Protein AF-A0A016U216-F1 (afdb_monomer_lite)

Foldseek 3Di:
DDPQFQDVVLVVVVVVVVVVVVVPDPDPDDPDDPDDPVRVVVVRVVSRVCCCVPVLLNLLVVLVVLLVVCLVPVVPDDPVNVVVPLVSLVSNLVSLLDPVSLVVCVVVVVVVSLLSQCVRLVCVPSVVSSLVSLCSNPQLPVSSLVVCVVVCVVLSLLVQLVDPSDDLVSNLSSLVSLQSSLVVLCLAAPPVPPPPDDDDDDDDDDPPPVPVVVVVVVSNPPSHDDDNDPSLVVLVVVLVVCVVSVNLVSLLVQLVPPPALSRNLSSLLSLLSSLVSCLVPPVSNLVSVVSSLVSLLSSLQPPQQPRQVSNLNSLVSCLPRNDLVSQDLVSLVSLLVSLVPDPHPRPCSVSSNVSSVVSD

Radius of gyration: 26.41 Å; chains: 1; bounding box: 57×47×87 Å

Organism: NCBI:txid53326

InterPro domains:
  IPR011989 Armadillo-like helical [G3DSA:1.25.10.10] (53-173)
  IPR016024 Armadillo-type fold [SSF48371] (63-310)
  IPR050693 SIL1/FES1/HPBP1 [PTHR19316] (4-167)

Sequence (360 aa):
MSDDQVPGHYWSNLLAITTKASAESETPTVTPRPMSAENRKWLEMVMKDLVKESDPSRQMDAILTSLHSYASSPADLNENDIGKIEELTDHLEDILGYAEITNRFVKKGGLLVIEAFLCQRNHLSLQCRYAEFVLSLTENNPQTQSLFAKEGLLTKLMKLLEDDTYSEAGKFYTIIKLLLYASQWNFSAKFSEQYLGQYDLTSNHLSKCTTFSNSFMSIIGPSLMNVKNQFVTRSYLYCSIFCANGGVKLLSSIVRKAKSGKLAGKAARVLTSIAYTLEDSPSHVKLLTADILSDFLYVLQNFATQCTSELDYIGEYILDFVDIKAIPKEMANEMVASLEYCKADISISENLVKKLRAVT

pLDDT: mean 71.95, std 20.14, range [23.11, 96.69]

Structure (mmCIF, N/CA/C/O backbone):
data_AF-A0A016U216-F1
#
_entry.id   AF-A0A016U216-F1
#
loop_
_atom_site.group_PDB
_atom_site.id
_atom_site.type_symbol
_atom_site.label_atom_id
_atom_site.label_alt_id
_atom_site.label_comp_id
_atom_site.label_asym_id
_atom_site.label_entity_id
_atom_site.label_seq_id
_atom_site.pdbx_PDB_ins_code
_atom_site.Cartn_x
_atom_site.Cartn_y
_atom_site.Cartn_z
_atom_site.occupancy
_atom_site.B_iso_or_equiv
_atom_site.auth_seq_id
_atom_site.auth_comp_id
_atom_site.auth_asym_id
_atom_site.auth_atom_id
_atom_site.pdbx_PDB_model_num
ATOM 1 N N . MET A 1 1 ? 17.035 -10.818 -33.580 1.00 37.00 1 MET A N 1
ATOM 2 C CA . MET A 1 1 ? 17.153 -9.875 -34.715 1.00 37.00 1 MET A CA 1
ATOM 3 C C . MET A 1 1 ? 18.432 -9.091 -34.497 1.00 37.00 1 MET A C 1
ATOM 5 O O . MET A 1 1 ? 18.724 -8.814 -33.344 1.00 37.00 1 MET A O 1
ATOM 9 N N . SER A 1 2 ? 19.233 -8.838 -35.532 1.00 35.78 2 SER A N 1
ATOM 10 C CA . SER A 1 2 ? 20.519 -8.138 -35.388 1.00 35.78 2 SER A CA 1
ATOM 11 C C . SER A 1 2 ? 20.320 -6.756 -34.761 1.00 35.78 2 SER A C 1
ATOM 13 O O . SER A 1 2 ? 19.519 -5.979 -35.280 1.00 35.78 2 SER A O 1
ATOM 15 N N . ASP A 1 3 ? 21.071 -6.449 -33.704 1.00 47.88 3 ASP A N 1
ATOM 16 C CA . ASP A 1 3 ? 21.005 -5.203 -32.921 1.00 47.88 3 ASP A CA 1
ATOM 17 C C . ASP A 1 3 ? 21.372 -3.917 -33.701 1.00 47.88 3 ASP A C 1
ATOM 19 O O . ASP A 1 3 ? 21.365 -2.816 -33.156 1.00 47.88 3 ASP A O 1
ATOM 23 N N . ASP A 1 4 ? 21.642 -4.014 -35.002 1.00 53.59 4 ASP A N 1
ATOM 24 C CA . ASP A 1 4 ? 22.149 -2.911 -35.828 1.00 53.59 4 ASP A CA 1
ATOM 25 C C . ASP A 1 4 ? 21.157 -2.372 -36.873 1.00 53.59 4 ASP A C 1
ATOM 27 O O . ASP A 1 4 ? 21.532 -1.571 -37.740 1.00 53.59 4 ASP A O 1
ATOM 31 N N . GLN A 1 5 ? 19.890 -2.796 -36.832 1.00 64.69 5 GLN A N 1
ATOM 32 C CA . GLN A 1 5 ? 18.853 -2.294 -37.738 1.00 64.69 5 GLN A CA 1
ATOM 33 C C . GLN A 1 5 ? 17.887 -1.351 -37.019 1.00 64.69 5 GLN A C 1
ATOM 35 O O . GLN A 1 5 ? 17.351 -1.688 -35.968 1.00 64.69 5 GLN A O 1
ATOM 40 N N . VAL A 1 6 ? 17.641 -0.182 -37.623 1.00 67.12 6 VAL A N 1
ATOM 41 C CA . VAL A 1 6 ? 16.613 0.775 -37.185 1.00 67.12 6 VAL A CA 1
ATOM 42 C C . VAL A 1 6 ? 15.247 0.090 -37.280 1.00 67.12 6 VAL A C 1
ATOM 44 O O . VAL A 1 6 ? 14.859 -0.307 -38.385 1.00 67.12 6 VAL A O 1
ATOM 47 N N . PRO A 1 7 ? 14.508 -0.061 -36.167 1.00 73.69 7 PRO A N 1
ATOM 48 C CA . PRO A 1 7 ? 13.187 -0.674 -36.188 1.00 73.69 7 PRO A CA 1
ATOM 49 C C . PRO A 1 7 ? 12.225 0.035 -37.154 1.00 73.69 7 PRO A C 1
ATOM 51 O O . PRO A 1 7 ? 12.195 1.262 -37.242 1.00 73.69 7 PRO A O 1
ATOM 54 N N . GLY A 1 8 ? 11.389 -0.738 -37.855 1.00 70.56 8 GLY A N 1
ATOM 55 C CA . GLY A 1 8 ? 10.494 -0.228 -38.909 1.00 70.56 8 GLY A CA 1
ATOM 56 C C . GLY A 1 8 ? 9.507 0.861 -38.467 1.00 70.56 8 GLY A C 1
ATOM 57 O O . GLY A 1 8 ? 9.080 1.680 -39.282 1.00 70.56 8 GLY A O 1
ATOM 58 N N . HIS A 1 9 ? 9.172 0.921 -37.177 1.00 72.00 9 HIS A N 1
ATOM 59 C CA . HIS A 1 9 ? 8.277 1.947 -36.646 1.00 72.00 9 HIS A CA 1
ATOM 60 C C . HIS A 1 9 ? 8.919 3.347 -36.645 1.00 72.00 9 HIS A C 1
ATOM 62 O O . HIS A 1 9 ? 8.219 4.320 -36.898 1.00 72.00 9 HIS A O 1
ATOM 68 N N . TYR A 1 10 ? 10.243 3.471 -36.478 1.00 76.62 10 TYR A N 1
ATOM 69 C CA . TYR A 1 10 ? 10.930 4.767 -36.580 1.00 76.62 10 TYR A CA 1
ATOM 70 C C . TYR A 1 10 ? 10.908 5.312 -38.007 1.00 76.62 10 TYR A C 1
ATOM 72 O O . TYR A 1 10 ? 10.657 6.497 -38.216 1.00 76.62 10 TYR A O 1
ATOM 80 N N . TRP A 1 11 ? 11.088 4.438 -39.002 1.00 79.44 11 TRP A N 1
ATOM 81 C CA . TRP A 1 11 ? 10.923 4.806 -40.409 1.00 79.44 11 TRP A CA 1
ATOM 82 C C . TRP A 1 11 ? 9.490 5.244 -40.720 1.00 79.44 11 TRP A C 1
ATOM 84 O O . TRP A 1 11 ? 9.283 6.212 -41.449 1.00 79.44 11 TRP A O 1
ATOM 94 N N . SER A 1 12 ? 8.507 4.570 -40.122 1.00 77.12 12 SER A N 1
ATOM 95 C CA . SER A 1 12 ? 7.089 4.912 -40.271 1.00 77.12 12 SER A CA 1
ATOM 96 C C . SER A 1 12 ? 6.755 6.263 -39.625 1.00 77.12 12 SER A C 1
ATOM 98 O O . SER A 1 12 ? 6.045 7.068 -40.225 1.00 77.12 12 SER A O 1
ATOM 100 N N . ASN A 1 13 ? 7.322 6.562 -38.452 1.00 77.50 13 ASN A N 1
ATOM 101 C CA . ASN A 1 13 ? 7.153 7.850 -37.775 1.00 77.50 13 ASN A CA 1
ATOM 102 C C . ASN A 1 13 ? 7.816 8.998 -38.547 1.00 77.50 13 ASN A C 1
ATOM 104 O O . ASN A 1 13 ? 7.203 10.049 -38.723 1.00 77.50 13 ASN A O 1
ATOM 108 N N . LEU A 1 14 ? 9.031 8.794 -39.066 1.00 81.19 14 LEU A N 1
ATOM 109 C CA . LEU A 1 14 ? 9.700 9.777 -39.922 1.00 81.19 14 LEU A CA 1
ATOM 110 C C . LEU A 1 14 ? 8.870 10.071 -41.181 1.00 81.19 14 LEU A C 1
ATOM 112 O O . LEU A 1 14 ? 8.710 11.229 -41.571 1.00 81.19 14 LEU A O 1
ATOM 116 N N . LEU A 1 15 ? 8.292 9.034 -41.794 1.00 79.44 15 LEU A N 1
ATOM 117 C CA . LEU A 1 15 ? 7.391 9.188 -42.933 1.00 79.44 15 LEU A CA 1
ATOM 118 C C . LEU A 1 15 ? 6.132 9.982 -42.554 1.00 79.44 15 LEU A C 1
ATOM 120 O O . LEU A 1 15 ? 5.729 10.876 -43.293 1.00 79.44 15 LEU A O 1
ATOM 124 N N . ALA A 1 16 ? 5.531 9.708 -41.395 1.00 77.81 16 ALA A N 1
ATOM 125 C CA . ALA A 1 16 ? 4.358 10.439 -40.921 1.00 77.81 16 ALA A CA 1
ATOM 126 C C . ALA A 1 16 ? 4.660 11.930 -40.684 1.00 77.81 16 ALA A C 1
ATOM 128 O O . ALA A 1 16 ? 3.900 12.787 -41.136 1.00 77.81 16 ALA A O 1
ATOM 129 N N . ILE A 1 17 ? 5.791 12.251 -40.044 1.00 79.00 17 ILE A N 1
ATOM 130 C CA . ILE A 1 17 ? 6.226 13.634 -39.782 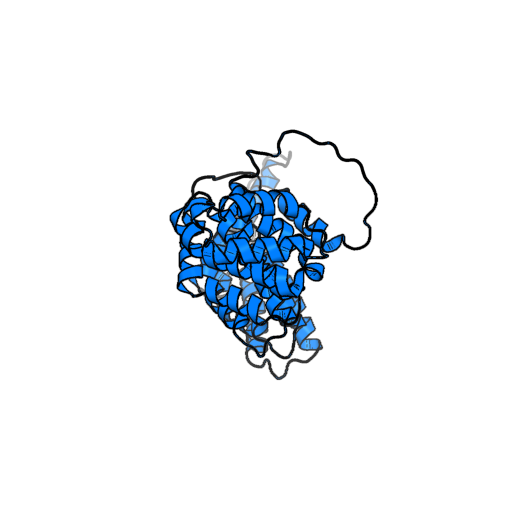1.00 79.00 17 ILE A CA 1
ATOM 131 C C . ILE A 1 17 ? 6.489 14.378 -41.093 1.00 79.00 17 ILE A C 1
ATOM 133 O O . ILE A 1 17 ? 5.995 15.486 -41.285 1.00 79.00 17 ILE A O 1
ATOM 137 N N . THR A 1 18 ? 7.228 13.764 -42.018 1.00 78.88 18 THR A N 1
ATOM 138 C CA . THR A 1 18 ? 7.538 14.376 -43.321 1.00 78.88 18 THR A CA 1
ATOM 139 C C . THR A 1 18 ? 6.291 14.554 -44.189 1.00 78.88 18 THR A C 1
ATOM 141 O O . THR A 1 18 ? 6.164 15.569 -44.874 1.00 78.88 18 THR A O 1
ATOM 144 N N . THR A 1 19 ? 5.333 13.627 -44.109 1.00 76.75 19 THR A N 1
ATOM 145 C CA . THR A 1 19 ? 4.029 13.743 -44.781 1.00 76.75 19 THR A CA 1
ATOM 146 C C . THR A 1 19 ? 3.207 14.889 -44.194 1.00 76.75 19 THR A C 1
ATOM 148 O O . THR A 1 19 ? 2.663 15.694 -44.947 1.00 76.75 19 THR A O 1
ATOM 151 N N . LYS A 1 20 ? 3.161 15.013 -42.861 1.00 77.06 20 LYS A N 1
ATOM 152 C CA . LYS A 1 20 ? 2.457 16.102 -42.171 1.00 77.06 20 LYS A CA 1
ATOM 153 C C . LYS A 1 20 ? 3.066 17.470 -42.495 1.00 77.06 20 LYS A C 1
ATOM 155 O O . LYS A 1 20 ? 2.343 18.368 -42.905 1.00 77.06 20 LYS A O 1
ATOM 160 N N . ALA A 1 21 ? 4.390 17.597 -42.420 1.00 76.25 21 ALA A N 1
ATOM 161 C CA . ALA A 1 21 ? 5.099 18.829 -42.772 1.00 76.25 21 ALA A CA 1
ATOM 162 C C . ALA A 1 21 ? 4.901 19.223 -44.247 1.00 76.25 21 ALA A C 1
ATOM 164 O O . ALA A 1 21 ? 4.788 20.403 -44.565 1.00 76.25 21 ALA A O 1
ATOM 165 N N . SER A 1 22 ? 4.815 18.239 -45.151 1.00 70.31 22 SER A N 1
ATOM 166 C CA . SER A 1 22 ? 4.524 18.493 -46.569 1.00 70.31 22 SER A CA 1
ATOM 167 C C . SER A 1 22 ? 3.082 18.957 -46.793 1.00 70.31 22 SER A C 1
ATOM 169 O O . SER A 1 22 ? 2.849 19.804 -47.649 1.00 70.31 22 SER A O 1
ATOM 171 N N . ALA A 1 23 ? 2.124 18.423 -46.027 1.00 69.44 23 ALA A N 1
ATOM 172 C CA . ALA A 1 23 ? 0.716 18.815 -46.091 1.00 69.44 23 ALA A CA 1
ATOM 173 C C . ALA A 1 23 ? 0.449 20.211 -45.497 1.00 69.44 23 ALA A C 1
ATOM 175 O O . ALA A 1 23 ? -0.483 20.883 -45.926 1.00 69.44 23 ALA A O 1
ATOM 176 N N . GLU A 1 24 ? 1.257 20.639 -44.524 1.00 72.50 24 GLU A N 1
ATOM 177 C CA . GLU A 1 24 ? 1.153 21.950 -43.867 1.00 72.50 24 GLU A CA 1
ATOM 178 C C . GLU A 1 24 ? 1.920 23.063 -44.608 1.00 72.50 24 GLU A C 1
ATOM 180 O O . GLU A 1 24 ? 1.726 24.240 -44.311 1.00 72.50 24 GLU A O 1
ATOM 185 N N . SER A 1 25 ? 2.776 22.731 -45.583 1.00 66.56 25 SER A N 1
ATOM 186 C CA . SER A 1 25 ? 3.478 23.743 -46.382 1.00 66.56 25 SER A CA 1
ATOM 187 C C . SER A 1 25 ? 2.582 24.288 -47.504 1.00 66.56 25 SER A C 1
ATOM 189 O O . SER A 1 25 ? 2.053 23.523 -48.308 1.00 66.56 25 SER A O 1
ATOM 191 N N . GLU A 1 26 ? 2.479 25.615 -47.622 1.00 59.19 26 GLU A N 1
ATOM 192 C CA . GLU A 1 26 ? 1.761 26.296 -48.718 1.00 59.19 26 GLU A CA 1
ATOM 193 C C . GLU A 1 26 ? 2.532 26.261 -50.058 1.00 59.19 26 GLU A C 1
ATOM 195 O O . GLU A 1 26 ? 2.093 26.825 -51.063 1.00 59.19 26 GLU A O 1
ATOM 200 N N . THR A 1 27 ? 3.701 25.610 -50.103 1.00 59.88 27 THR A N 1
ATOM 201 C CA . THR A 1 27 ? 4.535 25.535 -51.308 1.00 59.88 27 THR A CA 1
ATOM 202 C C . THR A 1 27 ? 4.037 24.478 -52.300 1.00 59.88 27 THR A C 1
ATOM 204 O O . THR A 1 27 ? 3.749 23.347 -51.906 1.00 59.88 27 THR A O 1
ATOM 207 N N . PRO A 1 28 ? 3.962 24.803 -53.607 1.00 53.28 28 PRO A N 1
ATOM 208 C CA . PRO A 1 28 ? 3.358 23.926 -54.598 1.00 53.28 28 PRO A CA 1
ATOM 209 C C . PRO A 1 28 ? 4.207 22.671 -54.824 1.00 53.28 28 PRO A C 1
ATOM 211 O O . PRO A 1 28 ? 5.390 22.743 -55.149 1.00 53.28 28 PRO A O 1
ATOM 214 N N . THR A 1 29 ? 3.549 21.524 -54.660 1.00 58.56 29 THR A N 1
ATOM 215 C CA . THR A 1 29 ? 3.820 20.215 -55.275 1.00 58.56 29 THR A CA 1
ATOM 216 C C . THR A 1 29 ? 5.292 19.928 -55.598 1.00 58.56 29 THR A C 1
ATOM 218 O O . THR A 1 29 ? 5.713 19.896 -56.756 1.00 58.56 29 THR A O 1
ATOM 221 N N . VAL A 1 30 ? 6.089 19.641 -54.568 1.00 59.72 30 VAL A N 1
ATOM 222 C CA . VAL A 1 30 ? 7.417 19.051 -54.763 1.00 59.72 30 VAL A CA 1
ATOM 223 C C . VAL A 1 30 ? 7.231 17.626 -55.291 1.00 59.72 30 VAL A C 1
ATOM 225 O O . VAL A 1 30 ? 6.805 16.736 -54.560 1.00 59.72 30 VAL A O 1
ATOM 228 N N . THR A 1 31 ? 7.536 17.390 -56.571 1.00 60.59 31 THR A N 1
ATOM 229 C CA . THR A 1 31 ? 7.606 16.026 -57.127 1.00 60.59 31 THR A CA 1
ATOM 230 C C . THR A 1 31 ? 8.562 15.178 -56.280 1.00 60.59 31 THR A C 1
ATOM 232 O O . THR A 1 31 ? 9.735 15.559 -56.173 1.00 60.59 31 THR A O 1
ATOM 235 N N . PRO A 1 32 ? 8.116 14.043 -55.704 1.00 62.03 32 PRO A N 1
ATOM 236 C CA . PRO A 1 32 ? 8.971 13.179 -54.900 1.00 62.03 32 PRO A CA 1
ATOM 237 C C . PRO A 1 32 ? 10.170 12.724 -55.730 1.00 62.03 32 PRO A C 1
ATOM 239 O O . PRO A 1 32 ? 10.017 12.023 -56.731 1.00 62.03 32 PRO A O 1
ATOM 242 N N . ARG A 1 33 ? 11.376 13.147 -55.344 1.00 70.88 33 ARG A N 1
ATOM 243 C CA . ARG A 1 33 ? 12.612 12.668 -55.966 1.00 70.88 33 ARG A CA 1
ATOM 244 C C . ARG A 1 33 ? 13.141 11.477 -55.174 1.00 70.88 33 ARG A C 1
ATOM 246 O O . ARG A 1 33 ? 13.151 11.540 -53.943 1.00 70.88 33 ARG A O 1
ATOM 253 N N . PRO A 1 34 ? 13.609 10.409 -55.841 1.00 69.31 34 PRO A N 1
ATOM 254 C CA . PRO A 1 34 ? 14.298 9.333 -55.148 1.00 69.31 34 PRO A CA 1
ATOM 255 C C . PRO A 1 34 ? 15.532 9.892 -54.430 1.00 69.31 34 PRO A C 1
ATOM 257 O O . PRO A 1 34 ? 16.305 10.666 -54.996 1.00 69.31 34 PRO A O 1
ATOM 260 N N . MET A 1 35 ? 15.688 9.516 -53.162 1.00 76.81 35 MET A N 1
ATOM 261 C CA . MET A 1 35 ? 16.821 9.919 -52.332 1.00 76.81 35 MET A CA 1
ATOM 262 C C . MET A 1 35 ? 18.126 9.389 -52.941 1.00 76.81 35 MET A C 1
ATOM 264 O O . MET A 1 35 ? 18.191 8.223 -53.339 1.00 76.81 35 MET A O 1
ATOM 268 N N . SER A 1 36 ? 19.166 10.227 -53.018 1.00 85.38 36 SER A N 1
ATOM 269 C CA . SER A 1 36 ? 20.484 9.782 -53.484 1.00 85.38 36 SER A CA 1
ATOM 270 C C . SER A 1 36 ? 21.047 8.698 -52.557 1.00 85.38 36 SER A C 1
ATOM 272 O O . SER A 1 36 ? 20.722 8.647 -51.368 1.00 85.38 36 SER A O 1
ATOM 274 N N . ALA A 1 37 ? 21.909 7.826 -53.086 1.00 81.44 37 ALA A N 1
ATOM 275 C CA . ALA A 1 37 ? 22.511 6.746 -52.301 1.00 81.44 37 ALA A CA 1
ATOM 276 C C . ALA A 1 37 ? 23.326 7.270 -51.100 1.00 81.44 37 ALA A C 1
ATOM 278 O O . ALA A 1 37 ? 23.331 6.646 -50.040 1.00 81.44 37 ALA A O 1
ATOM 279 N N . GLU A 1 38 ? 23.972 8.428 -51.252 1.00 82.94 38 GLU A N 1
ATOM 280 C CA . GLU A 1 38 ? 24.715 9.112 -50.187 1.00 82.94 38 GLU A CA 1
ATOM 281 C C . GLU A 1 38 ? 23.783 9.648 -49.099 1.00 82.94 38 GLU A C 1
ATOM 283 O O . GLU A 1 38 ? 23.990 9.344 -47.926 1.00 82.94 38 GLU A O 1
ATOM 288 N N . ASN A 1 39 ? 22.703 10.343 -49.474 1.00 81.75 39 ASN A N 1
ATOM 289 C CA . ASN A 1 39 ? 21.729 10.861 -48.509 1.00 81.75 39 ASN A CA 1
ATOM 290 C C . ASN A 1 39 ? 21.000 9.731 -47.782 1.00 81.75 39 ASN A C 1
ATOM 292 O O . ASN A 1 39 ? 20.726 9.844 -46.591 1.00 81.75 39 ASN A O 1
ATOM 296 N N . ARG A 1 40 ? 20.731 8.618 -48.474 1.00 82.50 40 ARG A N 1
ATOM 297 C CA . ARG A 1 40 ? 20.148 7.423 -47.864 1.00 82.50 40 ARG A CA 1
ATOM 298 C C . ARG A 1 40 ? 21.084 6.811 -46.827 1.00 82.50 40 ARG A C 1
ATOM 300 O O . ARG A 1 40 ? 20.641 6.536 -45.720 1.00 82.50 40 ARG A O 1
ATOM 307 N N . LYS A 1 41 ? 22.369 6.630 -47.157 1.00 85.25 41 LYS A N 1
ATOM 308 C CA . LYS A 1 41 ? 23.364 6.123 -46.197 1.00 85.25 41 LYS A CA 1
ATOM 309 C C . LYS A 1 41 ? 23.534 7.058 -45.006 1.00 85.25 41 LYS A C 1
ATOM 311 O O . LYS A 1 41 ? 23.606 6.584 -43.878 1.00 85.25 41 LYS A O 1
ATOM 316 N N . TRP A 1 42 ? 23.581 8.365 -45.251 1.00 88.44 42 TRP A N 1
ATOM 317 C CA . TRP A 1 42 ? 23.660 9.364 -44.192 1.00 88.44 42 TRP A CA 1
ATOM 318 C C . TRP A 1 42 ? 22.435 9.301 -43.273 1.00 88.44 42 TRP A C 1
ATOM 320 O O . TRP A 1 42 ? 22.594 9.206 -42.061 1.00 88.44 42 TRP A O 1
ATOM 330 N N . LEU A 1 43 ? 21.222 9.253 -43.833 1.00 84.06 43 LEU A N 1
ATOM 331 C CA . LEU A 1 43 ? 19.987 9.162 -43.055 1.00 84.06 43 LEU A CA 1
ATOM 332 C C . LEU A 1 43 ? 19.900 7.846 -42.274 1.00 84.06 43 LEU A C 1
ATOM 334 O O . LEU A 1 43 ? 19.515 7.854 -41.112 1.00 84.06 43 LEU A O 1
ATOM 338 N N . GLU A 1 44 ? 20.278 6.720 -42.882 1.00 84.12 44 GLU A N 1
ATOM 339 C CA . GLU A 1 44 ? 20.357 5.428 -42.194 1.00 84.12 44 GLU A CA 1
ATOM 340 C C . GLU A 1 44 ? 21.361 5.464 -41.033 1.00 84.12 44 GLU A C 1
ATOM 342 O O . GLU A 1 44 ? 21.081 4.888 -39.986 1.00 84.12 44 GLU A O 1
ATOM 347 N N . MET A 1 45 ? 22.498 6.151 -41.181 1.00 84.00 45 MET A N 1
ATOM 348 C CA . MET A 1 45 ? 23.488 6.324 -40.113 1.00 84.00 45 MET A CA 1
ATOM 349 C C . MET A 1 45 ? 22.946 7.200 -38.977 1.00 84.00 45 MET A C 1
ATOM 351 O O . MET A 1 45 ? 22.920 6.757 -37.834 1.00 84.00 45 MET A O 1
ATOM 355 N N . VAL A 1 46 ? 22.408 8.381 -39.294 1.00 84.38 46 VAL A N 1
ATOM 356 C CA . VAL A 1 46 ? 21.821 9.295 -38.300 1.00 84.38 46 VAL A CA 1
ATOM 357 C C . VAL A 1 46 ? 20.654 8.641 -37.563 1.00 84.38 46 VAL A C 1
ATOM 359 O O . VAL A 1 46 ? 20.558 8.743 -36.346 1.00 84.38 46 VAL A O 1
ATOM 362 N N . MET A 1 47 ? 19.785 7.917 -38.272 1.00 81.25 47 MET A N 1
ATOM 363 C CA . MET A 1 47 ? 18.676 7.186 -37.656 1.00 81.25 47 MET A CA 1
ATOM 364 C C . MET A 1 47 ? 19.170 6.062 -36.742 1.00 81.25 47 MET A C 1
ATOM 366 O O . MET A 1 47 ? 18.550 5.806 -35.715 1.00 81.25 47 MET A O 1
ATOM 370 N N . LYS A 1 48 ? 20.273 5.384 -37.081 1.00 81.31 48 LYS A N 1
ATOM 371 C CA . LYS A 1 48 ? 20.873 4.370 -36.200 1.00 81.31 48 LYS A CA 1
ATOM 372 C C . LYS A 1 48 ? 21.411 4.985 -34.919 1.00 81.31 48 LYS A C 1
ATOM 374 O O . LYS A 1 48 ? 21.158 4.424 -33.856 1.00 81.31 48 LYS A O 1
ATOM 379 N N . ASP A 1 49 ? 22.122 6.099 -35.024 1.00 78.19 49 ASP A N 1
ATOM 380 C CA . ASP A 1 49 ? 22.701 6.780 -33.867 1.00 78.19 49 ASP A CA 1
ATOM 381 C C . ASP A 1 49 ? 21.590 7.345 -32.976 1.00 78.19 49 ASP A C 1
ATOM 383 O O . ASP A 1 49 ? 21.553 7.065 -31.779 1.00 78.19 49 ASP A O 1
ATOM 387 N N . LEU A 1 50 ? 20.583 7.982 -33.582 1.00 75.06 50 LEU A N 1
ATOM 388 C CA . LEU A 1 50 ? 19.419 8.490 -32.866 1.00 75.06 50 LEU A CA 1
ATOM 389 C C . LEU A 1 50 ? 18.658 7.366 -32.155 1.00 75.06 50 LEU A C 1
ATOM 391 O O . LEU A 1 50 ? 18.331 7.504 -30.984 1.00 75.06 50 LEU A O 1
ATOM 395 N N . VAL A 1 51 ? 18.394 6.233 -32.814 1.00 74.38 51 VAL A N 1
ATOM 396 C CA . VAL A 1 51 ? 17.708 5.092 -32.180 1.00 74.38 51 VAL A CA 1
ATOM 397 C C . VAL A 1 51 ? 18.547 4.466 -31.071 1.00 74.38 51 VAL A C 1
ATOM 399 O O . VAL A 1 51 ? 17.992 4.039 -30.063 1.00 74.38 51 VAL A O 1
ATOM 402 N N . LYS A 1 52 ? 19.874 4.401 -31.217 1.00 69.50 52 LYS A N 1
ATOM 403 C CA . LYS A 1 52 ? 20.749 3.932 -30.134 1.00 69.50 52 LYS A CA 1
ATOM 404 C C . LYS A 1 52 ? 20.641 4.820 -28.899 1.00 69.50 52 LYS A C 1
ATOM 406 O O . LYS A 1 52 ? 20.597 4.285 -27.797 1.00 69.50 52 LYS A O 1
ATOM 411 N N . GLU A 1 53 ? 20.575 6.132 -29.088 1.00 66.50 53 GLU A N 1
ATOM 412 C CA . GLU A 1 53 ? 20.524 7.092 -27.986 1.00 66.50 53 GLU A CA 1
ATOM 413 C C . GLU A 1 53 ? 19.119 7.299 -27.415 1.00 66.50 53 GLU A C 1
ATOM 415 O O . GLU A 1 53 ? 19.008 7.658 -26.250 1.00 66.50 53 GLU A O 1
ATOM 420 N N . SER A 1 54 ? 18.056 7.054 -28.190 1.00 70.31 54 SER A N 1
ATOM 421 C CA . SER A 1 54 ? 16.678 7.421 -27.822 1.00 70.31 54 SER A CA 1
ATOM 422 C C . SER A 1 54 ? 15.684 6.263 -27.711 1.00 70.31 54 SER A C 1
ATOM 424 O O .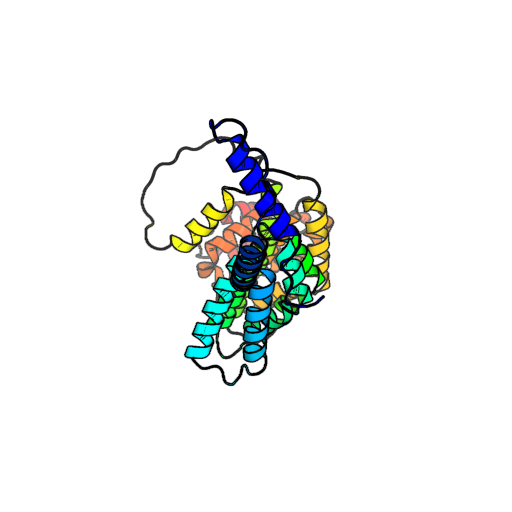 SER A 1 54 ? 14.540 6.517 -27.346 1.00 70.31 54 SER A O 1
ATOM 426 N N . ASP A 1 55 ? 16.059 5.012 -28.019 1.00 78.06 55 ASP A N 1
ATOM 427 C CA . ASP A 1 55 ? 15.148 3.870 -27.854 1.00 78.06 55 ASP A CA 1
ATOM 428 C C . ASP A 1 55 ? 14.927 3.555 -26.364 1.00 78.06 55 ASP A C 1
ATOM 430 O O . ASP A 1 55 ? 15.834 3.018 -25.712 1.00 78.06 55 ASP A O 1
ATOM 434 N N . PRO A 1 56 ? 13.712 3.785 -25.827 1.00 79.81 56 PRO A N 1
ATOM 435 C CA . PRO A 1 56 ? 13.430 3.568 -24.412 1.00 79.81 56 PRO A CA 1
ATOM 436 C C . PRO A 1 56 ? 13.626 2.105 -24.002 1.00 79.81 56 PRO A C 1
ATOM 438 O O . PRO A 1 56 ? 13.989 1.812 -22.867 1.00 79.81 56 PRO A O 1
ATOM 441 N N . SER A 1 57 ? 13.436 1.158 -24.932 1.00 81.56 57 SER A N 1
ATOM 442 C CA . SER A 1 57 ? 13.662 -0.263 -24.647 1.00 81.56 57 SER A CA 1
ATOM 443 C C . SER A 1 57 ? 15.139 -0.579 -24.412 1.00 81.56 57 SER A C 1
ATOM 445 O O . SER A 1 57 ? 15.457 -1.344 -23.505 1.00 81.56 57 SER A O 1
ATOM 447 N N . ARG A 1 58 ? 16.040 0.003 -25.212 1.00 83.12 58 ARG A N 1
ATOM 448 C CA . ARG A 1 58 ? 17.493 -0.171 -25.059 1.00 83.12 58 ARG A CA 1
ATOM 449 C C . ARG A 1 58 ? 18.023 0.529 -23.822 1.00 83.12 58 ARG A C 1
ATOM 451 O O . ARG A 1 58 ? 18.835 -0.051 -23.107 1.00 83.12 58 ARG A O 1
ATOM 458 N N . GLN A 1 59 ? 17.538 1.738 -23.556 1.00 85.56 59 GLN A N 1
ATOM 459 C CA . GLN A 1 59 ? 17.880 2.466 -22.337 1.00 85.56 59 GLN A CA 1
ATOM 460 C C . GLN A 1 59 ? 17.446 1.677 -21.096 1.00 85.56 59 GLN A C 1
ATOM 462 O O . GLN A 1 59 ? 18.268 1.423 -20.219 1.00 85.56 59 GLN A O 1
ATOM 467 N N . MET A 1 60 ? 16.205 1.178 -21.070 1.00 89.62 60 MET A N 1
ATOM 468 C CA . MET A 1 60 ? 15.711 0.315 -19.994 1.00 89.62 60 MET A CA 1
ATOM 469 C C . MET A 1 60 ? 16.589 -0.929 -19.810 1.00 89.62 60 MET A C 1
ATOM 471 O O . MET A 1 60 ? 16.905 -1.291 -18.681 1.00 89.62 60 MET A O 1
ATOM 475 N N . ASP A 1 61 ? 17.007 -1.581 -20.897 1.00 87.50 61 ASP A N 1
ATOM 476 C CA . ASP A 1 61 ? 17.864 -2.770 -20.837 1.00 87.50 61 ASP A CA 1
ATOM 477 C C . ASP A 1 61 ? 19.248 -2.473 -20.244 1.00 87.50 61 ASP A C 1
ATOM 479 O O . ASP A 1 61 ? 19.753 -3.242 -19.419 1.00 87.50 61 ASP A O 1
ATOM 483 N N . ALA A 1 62 ? 19.854 -1.350 -20.634 1.00 88.00 62 ALA A N 1
ATOM 484 C CA . ALA A 1 62 ? 21.139 -0.902 -20.105 1.00 88.00 62 ALA A CA 1
ATOM 485 C C . ALA A 1 62 ? 21.042 -0.540 -18.612 1.00 88.00 62 ALA A C 1
ATOM 487 O O . ALA A 1 62 ? 21.895 -0.944 -17.812 1.00 88.00 62 ALA A O 1
ATOM 488 N N . ILE A 1 63 ? 19.969 0.158 -18.225 1.00 90.88 63 ILE A N 1
ATOM 489 C CA . ILE A 1 63 ? 19.694 0.519 -16.832 1.00 90.88 63 ILE A CA 1
ATOM 490 C C . ILE A 1 63 ? 19.466 -0.740 -15.994 1.00 90.88 63 ILE A C 1
ATOM 492 O O . ILE A 1 63 ? 20.124 -0.916 -14.972 1.00 90.88 63 ILE A O 1
ATOM 496 N N . LEU A 1 64 ? 18.607 -1.658 -16.446 1.00 89.69 64 LEU A N 1
ATOM 497 C CA . LEU A 1 64 ? 18.347 -2.924 -15.758 1.00 89.69 64 LEU A CA 1
ATOM 498 C C . LEU A 1 64 ? 19.621 -3.743 -15.570 1.00 89.69 64 LEU A C 1
ATOM 500 O O . LEU A 1 64 ? 19.841 -4.281 -14.490 1.00 89.69 64 LEU A O 1
ATOM 504 N N . THR A 1 65 ? 20.478 -3.817 -16.589 1.00 90.50 65 THR A N 1
ATOM 505 C CA . THR A 1 65 ? 21.761 -4.530 -16.491 1.00 90.50 65 THR A CA 1
ATOM 506 C C . THR A 1 65 ? 22.646 -3.923 -15.401 1.00 90.50 65 THR A C 1
ATOM 508 O O . THR A 1 65 ? 23.213 -4.647 -14.582 1.00 90.50 65 THR A O 1
ATOM 511 N N . SER A 1 66 ? 22.708 -2.592 -15.343 1.00 90.56 66 SER A N 1
ATOM 512 C CA . SER A 1 66 ? 23.468 -1.862 -14.324 1.00 90.56 66 SER A CA 1
ATOM 513 C C . SER A 1 66 ? 22.887 -2.094 -12.927 1.00 90.56 66 SER A C 1
ATOM 515 O O . SER A 1 66 ? 23.606 -2.507 -12.019 1.00 90.56 66 SER A O 1
ATOM 517 N N . LEU A 1 67 ? 21.572 -1.939 -12.761 1.00 91.06 67 LEU A N 1
ATOM 518 C CA . LEU A 1 67 ? 20.883 -2.170 -11.491 1.00 91.06 67 LEU A CA 1
ATOM 519 C C . LEU A 1 67 ? 20.997 -3.624 -11.018 1.00 91.06 67 LEU A C 1
ATOM 521 O O . LEU A 1 67 ? 21.178 -3.861 -9.827 1.00 91.06 67 LEU A O 1
ATOM 525 N N . HIS A 1 68 ? 20.966 -4.602 -11.927 1.00 89.19 68 HIS A N 1
ATOM 526 C CA . HIS A 1 68 ? 21.206 -6.006 -11.591 1.00 89.19 68 HIS A CA 1
ATOM 527 C C . HIS A 1 68 ? 22.619 -6.250 -11.060 1.00 89.19 68 HIS A C 1
ATOM 529 O O . HIS A 1 68 ? 22.785 -7.054 -10.140 1.00 89.19 68 HIS A O 1
ATOM 535 N N . SER A 1 69 ? 23.630 -5.564 -11.601 1.00 88.19 69 SER A N 1
ATOM 536 C CA . SER A 1 69 ? 25.002 -5.681 -11.095 1.00 88.19 69 SER A CA 1
ATOM 537 C C . SER A 1 69 ? 25.110 -5.194 -9.645 1.00 88.19 69 SER A C 1
ATOM 539 O O . SER A 1 69 ? 25.658 -5.903 -8.803 1.00 88.19 69 SER A O 1
ATOM 541 N N . TYR A 1 70 ? 24.464 -4.070 -9.323 1.00 87.81 70 TYR A N 1
ATOM 542 C CA . TYR A 1 70 ? 24.382 -3.544 -7.960 1.00 87.81 70 TYR A CA 1
ATOM 543 C C . TYR A 1 70 ? 23.558 -4.444 -7.031 1.00 87.81 70 TYR A C 1
ATOM 545 O O . TYR A 1 70 ? 23.972 -4.733 -5.910 1.00 87.81 70 TYR A O 1
ATOM 553 N N . ALA A 1 71 ? 22.421 -4.950 -7.511 1.00 84.38 71 ALA A N 1
ATOM 554 C CA . ALA A 1 71 ? 21.554 -5.855 -6.761 1.00 84.38 71 ALA A CA 1
ATOM 555 C C . ALA A 1 71 ? 22.218 -7.206 -6.432 1.00 84.38 71 ALA A C 1
ATOM 557 O O . ALA A 1 71 ? 21.801 -7.873 -5.486 1.00 84.38 71 ALA A O 1
ATOM 558 N N . SER A 1 72 ? 23.235 -7.614 -7.199 1.00 83.31 72 SER A N 1
ATOM 559 C CA . SER A 1 72 ? 23.963 -8.873 -6.990 1.00 83.31 72 SER A CA 1
ATOM 560 C C . SER A 1 72 ? 25.016 -8.785 -5.879 1.00 83.31 72 SER A C 1
ATOM 562 O O . SER A 1 72 ? 25.309 -9.803 -5.254 1.00 83.31 72 SER A O 1
ATOM 564 N N . SER A 1 73 ? 25.532 -7.584 -5.589 1.00 79.38 73 SER A N 1
ATOM 565 C CA . SER A 1 73 ? 26.528 -7.337 -4.532 1.00 79.38 73 SER A CA 1
ATOM 566 C C . SER A 1 73 ? 26.083 -6.239 -3.554 1.00 79.38 73 SER A C 1
ATOM 568 O O . SER A 1 73 ? 26.759 -5.224 -3.391 1.00 79.38 73 SER A O 1
ATOM 570 N N . PRO A 1 74 ? 24.944 -6.415 -2.864 1.00 68.88 74 PRO A N 1
ATOM 571 C CA . PRO A 1 74 ? 24.356 -5.351 -2.058 1.00 68.88 74 PRO A CA 1
ATOM 572 C C . PRO A 1 74 ? 25.133 -4.997 -0.782 1.00 68.88 74 PRO A C 1
ATOM 574 O O . PRO A 1 74 ? 24.919 -3.930 -0.215 1.00 68.88 74 PRO A O 1
ATOM 577 N N . ALA A 1 75 ? 25.996 -5.894 -0.295 1.00 69.00 75 ALA A N 1
ATOM 578 C CA . ALA A 1 75 ? 26.777 -5.674 0.923 1.00 69.00 75 ALA A CA 1
ATOM 579 C C . ALA A 1 75 ? 27.937 -4.680 0.729 1.00 69.00 75 ALA A C 1
ATOM 581 O O . ALA A 1 75 ? 28.437 -4.145 1.716 1.00 69.00 75 ALA A O 1
ATOM 582 N N . ASP A 1 76 ? 28.324 -4.420 -0.524 1.00 75.88 76 ASP A N 1
ATOM 583 C CA . ASP A 1 76 ? 29.494 -3.612 -0.886 1.00 75.88 76 ASP A CA 1
ATOM 584 C C . ASP A 1 76 ? 29.119 -2.204 -1.384 1.00 75.88 76 ASP A C 1
ATOM 586 O O . ASP A 1 76 ? 29.975 -1.464 -1.870 1.00 75.88 76 ASP A O 1
ATOM 590 N N . LEU A 1 77 ? 27.839 -1.822 -1.280 1.00 83.12 77 LEU A N 1
ATOM 591 C CA . LEU A 1 77 ? 27.349 -0.533 -1.767 1.00 83.12 77 LEU A CA 1
ATOM 592 C C . LEU A 1 77 ? 27.901 0.619 -0.917 1.00 83.12 77 LEU A C 1
ATOM 594 O O . LEU A 1 77 ? 27.648 0.715 0.285 1.00 83.12 77 LEU A O 1
ATOM 598 N N . ASN A 1 78 ? 28.634 1.524 -1.562 1.00 85.06 78 ASN A N 1
ATOM 599 C CA . ASN A 1 78 ? 29.067 2.790 -0.968 1.00 85.06 78 ASN A CA 1
ATOM 600 C C . ASN A 1 78 ? 28.100 3.936 -1.332 1.00 85.06 78 ASN A C 1
ATOM 602 O O . ASN A 1 78 ? 27.192 3.770 -2.143 1.00 85.06 78 ASN A O 1
ATOM 606 N N . GLU A 1 79 ? 28.302 5.125 -0.756 1.00 82.75 79 GLU A N 1
ATOM 607 C CA . GLU A 1 79 ? 27.443 6.296 -1.011 1.00 82.75 79 GLU A CA 1
ATOM 608 C C . GLU A 1 79 ? 27.386 6.714 -2.491 1.00 82.75 79 GLU A C 1
ATOM 610 O O . GLU A 1 79 ? 26.331 7.126 -2.969 1.00 82.75 79 GLU A O 1
ATOM 615 N N . ASN A 1 80 ? 28.483 6.560 -3.240 1.00 86.50 80 ASN A N 1
ATOM 616 C CA . ASN A 1 80 ? 28.497 6.848 -4.677 1.00 86.50 80 ASN A CA 1
ATOM 617 C C . ASN A 1 80 ? 27.643 5.848 -5.464 1.00 86.50 80 ASN A C 1
ATOM 619 O O . ASN A 1 80 ? 26.976 6.233 -6.422 1.00 86.50 80 ASN A O 1
ATOM 623 N N . ASP A 1 81 ? 27.661 4.573 -5.079 1.00 87.94 81 ASP A N 1
ATOM 624 C CA . ASP A 1 81 ? 26.823 3.554 -5.710 1.00 87.94 81 ASP A CA 1
ATOM 625 C C . ASP A 1 81 ? 25.344 3.791 -5.397 1.00 87.94 81 ASP A C 1
ATOM 627 O O . ASP A 1 81 ? 24.516 3.673 -6.293 1.00 87.94 81 ASP A O 1
ATOM 631 N N . ILE A 1 82 ? 25.014 4.211 -4.170 1.00 85.50 82 ILE A N 1
ATOM 632 C CA . ILE A 1 82 ? 23.648 4.611 -3.793 1.00 85.50 82 ILE A CA 1
ATOM 633 C C . ILE A 1 82 ? 23.165 5.762 -4.680 1.00 85.50 82 ILE A C 1
ATOM 635 O O . ILE A 1 82 ? 22.104 5.640 -5.286 1.00 85.50 82 ILE A O 1
ATOM 639 N N . GLY A 1 83 ? 23.959 6.828 -4.825 1.00 85.69 83 GLY A N 1
ATOM 640 C CA . GLY A 1 83 ? 23.593 7.966 -5.675 1.00 85.69 83 GLY A CA 1
ATOM 641 C C . GLY A 1 83 ? 23.376 7.570 -7.139 1.00 85.69 83 GLY A C 1
ATOM 642 O O . GLY A 1 83 ? 22.414 8.006 -7.765 1.00 85.69 83 GLY A O 1
ATOM 643 N N . LYS A 1 84 ? 24.209 6.667 -7.675 1.00 90.38 84 LYS A N 1
ATOM 644 C CA . LYS A 1 84 ? 24.022 6.123 -9.031 1.00 90.38 84 LYS A CA 1
ATOM 645 C C . LYS A 1 84 ? 22.772 5.261 -9.156 1.00 90.38 84 LYS A C 1
ATOM 647 O O . LYS A 1 84 ? 22.105 5.307 -10.183 1.00 90.38 84 LYS A O 1
ATOM 652 N N . ILE A 1 85 ? 22.465 4.446 -8.148 1.00 90.94 85 ILE A N 1
ATOM 653 C CA . ILE A 1 85 ? 21.243 3.637 -8.134 1.00 90.94 85 ILE A CA 1
ATOM 654 C C . ILE A 1 85 ? 20.018 4.554 -8.164 1.00 90.94 85 ILE A C 1
ATOM 656 O O . ILE A 1 85 ? 19.085 4.272 -8.913 1.00 90.94 85 ILE A O 1
ATOM 660 N N . GLU A 1 86 ? 20.019 5.640 -7.392 1.00 87.19 86 GLU A N 1
ATOM 661 C CA . GLU A 1 86 ? 18.935 6.628 -7.382 1.00 87.19 86 GLU A CA 1
ATOM 662 C C . GLU A 1 86 ? 18.786 7.305 -8.755 1.00 87.19 86 GLU A C 1
ATOM 664 O O . GLU A 1 86 ? 17.700 7.247 -9.325 1.00 87.19 86 GLU A O 1
ATOM 669 N N . GLU A 1 87 ? 19.877 7.797 -9.354 1.00 89.50 87 GLU A N 1
ATOM 670 C CA . GLU A 1 87 ? 19.879 8.396 -10.702 1.00 89.50 87 GLU A CA 1
ATOM 671 C C . GLU A 1 87 ? 19.349 7.429 -11.777 1.00 89.50 87 GLU A C 1
ATOM 673 O O . GLU A 1 87 ? 18.503 7.780 -12.602 1.00 89.50 87 GLU A O 1
ATOM 678 N N . LEU A 1 88 ? 19.812 6.174 -11.754 1.00 92.06 88 LEU A N 1
ATOM 679 C CA . LEU A 1 88 ? 19.336 5.132 -12.663 1.00 92.06 88 LEU A CA 1
ATOM 680 C C . LEU A 1 88 ? 17.850 4.825 -12.452 1.00 92.06 88 LEU A C 1
ATOM 682 O O . LEU A 1 88 ? 17.155 4.502 -13.413 1.00 92.06 88 LEU A O 1
ATOM 686 N N . THR A 1 89 ? 17.366 4.903 -11.211 1.00 90.31 89 THR A N 1
ATOM 687 C CA . THR A 1 89 ? 15.957 4.663 -10.878 1.00 90.31 89 THR A CA 1
ATOM 688 C C . THR A 1 89 ? 15.078 5.808 -11.374 1.00 90.31 89 THR A C 1
ATOM 690 O O . THR A 1 89 ? 14.032 5.534 -11.952 1.00 90.31 89 THR A O 1
ATOM 693 N N . ASP A 1 90 ? 15.517 7.061 -11.231 1.00 87.25 90 ASP A N 1
ATOM 694 C CA . ASP A 1 90 ? 14.816 8.238 -11.761 1.00 87.25 90 ASP A CA 1
ATOM 695 C C . ASP A 1 90 ? 14.681 8.151 -13.289 1.00 87.25 90 ASP A C 1
ATOM 697 O O . ASP A 1 90 ? 13.583 8.252 -13.833 1.00 87.25 90 ASP A O 1
ATOM 701 N N . HIS A 1 91 ? 15.774 7.835 -13.988 1.00 88.12 91 HIS A N 1
ATOM 702 C CA . HIS A 1 91 ? 15.739 7.670 -15.442 1.00 88.12 91 HIS A CA 1
ATOM 703 C C . HIS A 1 91 ? 14.866 6.478 -15.873 1.00 88.12 91 HIS A C 1
ATOM 705 O O . HIS A 1 91 ? 14.170 6.523 -16.889 1.00 88.12 91 HIS A O 1
ATOM 711 N N . LEU A 1 92 ? 14.871 5.394 -15.096 1.00 89.50 92 LEU A N 1
ATOM 712 C CA . LEU A 1 92 ? 13.996 4.257 -15.350 1.00 89.50 92 LEU A CA 1
ATOM 713 C C . LEU A 1 92 ? 12.520 4.629 -15.165 1.00 89.50 92 LEU A C 1
ATOM 715 O O . LEU A 1 92 ? 11.683 4.175 -15.937 1.00 89.50 92 LEU A O 1
ATOM 719 N N . GLU A 1 93 ? 12.195 5.446 -14.169 1.00 85.81 93 GLU A N 1
ATOM 720 C CA . GLU A 1 93 ? 10.841 5.937 -13.911 1.00 85.81 93 GLU A CA 1
ATOM 721 C C . GLU A 1 93 ? 10.292 6.736 -15.096 1.00 85.81 93 GLU A C 1
ATOM 723 O O . GLU A 1 93 ? 9.191 6.440 -15.569 1.00 85.81 93 GLU A O 1
ATOM 728 N N . ASP A 1 94 ? 11.107 7.630 -15.661 1.00 84.06 94 ASP A N 1
ATOM 729 C CA . ASP A 1 94 ? 10.766 8.391 -16.868 1.00 84.06 94 ASP A CA 1
ATOM 730 C C . ASP A 1 94 ? 10.458 7.473 -18.064 1.00 84.06 94 ASP A C 1
ATOM 732 O O . ASP A 1 94 ? 9.497 7.686 -18.811 1.00 84.06 94 ASP A O 1
ATOM 736 N N . ILE A 1 95 ? 11.243 6.405 -18.236 1.00 84.81 95 ILE A N 1
ATOM 737 C CA . ILE A 1 95 ? 11.059 5.428 -19.319 1.00 84.81 95 ILE A CA 1
ATOM 738 C C . ILE A 1 95 ? 9.798 4.577 -19.105 1.00 84.81 95 ILE A C 1
ATOM 740 O O . ILE A 1 95 ? 9.082 4.245 -20.058 1.00 84.81 95 ILE A O 1
ATOM 744 N N . LEU A 1 96 ? 9.523 4.187 -17.861 1.00 82.12 96 LEU A N 1
ATOM 745 C CA . LEU A 1 96 ? 8.436 3.273 -17.513 1.00 82.12 96 LEU A CA 1
ATOM 746 C C . LEU A 1 96 ? 7.064 3.939 -17.398 1.00 82.12 96 LEU A C 1
ATOM 748 O O . LEU A 1 96 ? 6.082 3.221 -17.189 1.00 82.12 96 LEU A O 1
ATOM 752 N N . GLY A 1 97 ? 6.965 5.254 -17.619 1.00 68.19 97 GLY A N 1
ATOM 753 C CA . GLY A 1 97 ? 5.697 5.991 -17.666 1.00 68.19 97 GLY A CA 1
ATOM 754 C C . GLY A 1 97 ? 4.666 5.449 -18.674 1.00 68.19 97 GLY A C 1
ATOM 755 O O . GLY A 1 97 ? 3.488 5.795 -18.599 1.00 68.19 97 GLY A O 1
ATOM 756 N N . TYR A 1 98 ? 5.064 4.552 -19.588 1.00 66.00 98 TYR A N 1
ATOM 757 C CA . TYR A 1 98 ? 4.187 3.899 -20.565 1.00 66.00 98 TYR A CA 1
ATOM 758 C C . TYR A 1 98 ? 3.970 2.402 -20.270 1.00 66.00 98 TYR A C 1
ATOM 760 O O . TYR A 1 98 ? 4.914 1.610 -20.218 1.00 66.00 98 TYR A O 1
ATOM 768 N N . ALA A 1 99 ? 2.701 1.976 -20.199 1.00 60.62 99 ALA A N 1
ATOM 769 C CA . ALA A 1 99 ? 2.293 0.619 -19.800 1.00 60.62 99 ALA A CA 1
ATOM 770 C C . ALA A 1 99 ? 2.884 -0.534 -20.648 1.00 60.62 99 ALA A C 1
ATOM 772 O O . ALA A 1 99 ? 3.100 -1.644 -20.145 1.00 60.62 99 ALA A O 1
ATOM 773 N N . GLU A 1 100 ? 3.163 -0.314 -21.938 1.00 69.56 100 GLU A N 1
ATOM 774 C CA . GLU A 1 100 ? 3.776 -1.344 -22.794 1.00 69.56 100 GLU A CA 1
ATOM 775 C C . GLU A 1 100 ? 5.213 -1.675 -22.370 1.00 69.56 100 GLU A C 1
ATOM 777 O O . GLU A 1 100 ? 5.626 -2.841 -22.408 1.00 69.56 100 GLU A O 1
ATOM 782 N N . ILE A 1 101 ? 5.963 -0.669 -21.917 1.00 76.88 101 ILE A N 1
ATOM 783 C CA . ILE A 1 101 ? 7.355 -0.828 -21.495 1.00 76.88 101 ILE A CA 1
ATOM 784 C C . ILE A 1 101 ? 7.405 -1.468 -20.104 1.00 76.88 101 ILE A C 1
ATOM 786 O O . ILE A 1 101 ? 8.204 -2.380 -19.891 1.00 76.88 101 ILE A O 1
ATOM 790 N N . THR A 1 102 ? 6.481 -1.125 -19.199 1.00 79.44 102 THR A N 1
ATOM 791 C CA . THR A 1 102 ? 6.385 -1.739 -17.860 1.00 79.44 102 THR A CA 1
ATOM 792 C C . THR A 1 102 ? 6.217 -3.261 -17.917 1.00 79.44 102 THR A C 1
ATOM 794 O O . THR A 1 102 ? 6.856 -4.000 -17.168 1.00 79.44 102 THR A O 1
ATOM 797 N N . ASN A 1 103 ? 5.422 -3.771 -18.863 1.00 79.81 103 ASN A N 1
ATOM 798 C CA . ASN A 1 103 ? 5.293 -5.216 -19.081 1.00 79.81 103 ASN A CA 1
ATOM 799 C C . ASN A 1 103 ? 6.622 -5.868 -19.494 1.00 79.81 103 ASN A C 1
ATOM 801 O O . ASN A 1 103 ? 6.929 -6.990 -19.083 1.00 79.81 103 ASN A O 1
ATOM 805 N N . ARG A 1 104 ? 7.413 -5.183 -20.328 1.00 83.50 104 ARG A N 1
ATOM 806 C CA . ARG A 1 104 ? 8.735 -5.661 -20.748 1.00 83.50 104 ARG A CA 1
ATOM 807 C C . ARG A 1 104 ? 9.724 -5.623 -19.585 1.00 83.50 104 ARG A C 1
ATOM 809 O O . ARG A 1 104 ? 10.444 -6.599 -19.400 1.00 83.50 104 ARG A O 1
ATOM 816 N N . PHE A 1 105 ? 9.708 -4.555 -18.794 1.00 88.12 105 PHE A N 1
ATOM 817 C CA . PHE A 1 105 ? 10.502 -4.411 -17.575 1.00 88.12 105 PHE A CA 1
ATOM 818 C C . PHE A 1 105 ? 10.296 -5.591 -16.621 1.00 88.12 105 PHE A C 1
ATOM 820 O O . PHE A 1 105 ? 11.258 -6.253 -16.234 1.00 88.12 105 PHE A O 1
ATOM 827 N N . VAL A 1 106 ? 9.039 -5.935 -16.324 1.00 84.00 106 VAL A N 1
ATOM 828 C CA . VAL A 1 106 ? 8.712 -7.088 -15.470 1.00 84.00 106 VAL A CA 1
ATOM 829 C C . VAL A 1 106 ? 9.242 -8.393 -16.063 1.00 84.00 106 VAL A C 1
ATOM 831 O O . VAL A 1 106 ? 9.917 -9.151 -15.368 1.00 84.00 106 VAL A O 1
ATOM 834 N N . LYS A 1 107 ? 9.018 -8.634 -17.363 1.00 84.00 107 LYS A N 1
ATOM 835 C CA . LYS A 1 107 ? 9.511 -9.839 -18.060 1.00 84.00 107 LYS A CA 1
ATOM 836 C C . LYS A 1 107 ? 11.033 -9.963 -18.067 1.00 84.00 107 LYS A C 1
ATOM 838 O O . LYS A 1 107 ? 11.542 -11.075 -18.160 1.00 84.00 107 LYS A O 1
ATOM 843 N N . LYS A 1 108 ? 11.753 -8.844 -17.992 1.00 85.06 108 LYS A N 1
ATOM 844 C CA . LYS A 1 108 ? 13.219 -8.807 -17.937 1.00 85.06 108 LYS A CA 1
ATOM 845 C C . LYS A 1 108 ? 13.789 -8.935 -16.526 1.00 85.06 108 LYS A C 1
ATOM 847 O O . LYS A 1 108 ? 14.992 -8.812 -16.358 1.00 85.06 108 LYS A O 1
ATOM 852 N N . GLY A 1 109 ? 12.952 -9.229 -15.531 1.00 83.44 109 GLY A N 1
ATOM 853 C CA . GLY A 1 109 ? 13.400 -9.405 -14.153 1.00 83.44 109 GLY A CA 1
ATOM 854 C C . GLY A 1 109 ? 13.431 -8.110 -13.347 1.00 83.44 109 GLY A C 1
ATOM 855 O O . GLY A 1 109 ? 13.991 -8.100 -12.257 1.00 83.44 109 GLY A O 1
ATOM 856 N N . GLY A 1 110 ? 12.781 -7.040 -13.816 1.00 86.69 110 GLY A N 1
ATOM 857 C CA . GLY A 1 110 ? 12.699 -5.773 -13.087 1.00 86.69 110 GLY A CA 1
ATOM 858 C C . GLY A 1 110 ? 12.107 -5.896 -11.677 1.00 86.69 110 GLY A C 1
ATOM 859 O O . GLY A 1 110 ? 12.525 -5.187 -10.766 1.00 86.69 110 GLY A O 1
ATOM 860 N N . LEU A 1 111 ? 11.208 -6.863 -11.449 1.00 83.38 111 LEU A N 1
ATOM 861 C CA . LEU A 1 111 ? 10.709 -7.163 -10.100 1.00 83.38 111 LEU A CA 1
ATOM 862 C C . LEU A 1 111 ? 11.805 -7.682 -9.163 1.00 83.38 111 LEU A C 1
ATOM 864 O O . LEU A 1 111 ? 11.797 -7.333 -7.990 1.00 83.38 111 LEU A O 1
ATOM 868 N N . LEU A 1 112 ? 12.781 -8.445 -9.664 1.00 85.56 112 LEU A N 1
ATOM 869 C CA . LEU A 1 112 ? 13.909 -8.914 -8.852 1.00 85.56 112 LEU A CA 1
ATOM 870 C C . LEU A 1 112 ? 14.798 -7.749 -8.412 1.00 85.56 112 LEU A C 1
ATOM 872 O O . LEU A 1 112 ? 15.291 -7.752 -7.289 1.00 85.56 112 LEU A O 1
ATOM 876 N N . VAL A 1 113 ? 14.971 -6.744 -9.276 1.00 88.94 113 VAL A N 1
ATOM 877 C CA . VAL A 1 113 ? 15.687 -5.505 -8.938 1.00 88.94 113 VAL A CA 1
ATOM 878 C C . VAL A 1 113 ? 14.947 -4.755 -7.835 1.00 88.94 113 VAL A C 1
ATOM 880 O O . VAL A 1 113 ? 15.534 -4.439 -6.802 1.00 88.94 113 VAL A O 1
ATOM 883 N N . ILE A 1 114 ? 13.642 -4.539 -8.026 1.00 86.56 114 ILE A N 1
ATOM 884 C CA . ILE A 1 114 ? 12.778 -3.896 -7.030 1.00 86.56 114 ILE A CA 1
ATOM 885 C C . ILE A 1 114 ? 12.874 -4.623 -5.688 1.00 86.56 114 ILE A C 1
ATOM 887 O O . ILE A 1 114 ? 13.047 -3.999 -4.645 1.00 86.56 114 ILE A O 1
ATOM 891 N N . GLU A 1 115 ? 12.803 -5.948 -5.709 1.00 81.62 115 GLU A N 1
ATOM 892 C CA . GLU A 1 115 ? 12.898 -6.769 -4.510 1.00 81.62 115 GLU A CA 1
ATOM 893 C C . GLU A 1 115 ? 14.258 -6.669 -3.835 1.00 81.62 115 GLU A C 1
ATOM 895 O O . GLU A 1 115 ? 14.300 -6.531 -2.618 1.00 81.62 115 GLU A O 1
ATOM 900 N N . ALA A 1 116 ? 15.359 -6.716 -4.583 1.00 85.88 116 ALA A N 1
ATOM 901 C CA . ALA A 1 116 ? 16.701 -6.663 -4.013 1.00 85.88 116 ALA A CA 1
ATOM 902 C C . ALA A 1 116 ? 16.941 -5.370 -3.218 1.00 85.88 116 ALA A C 1
ATOM 904 O O . ALA A 1 116 ? 17.517 -5.415 -2.127 1.00 85.88 116 ALA A O 1
ATOM 905 N N . PHE A 1 117 ? 16.456 -4.237 -3.731 1.00 85.69 117 PHE A N 1
ATOM 906 C CA . PHE A 1 117 ? 16.622 -2.935 -3.087 1.00 85.69 117 PHE A CA 1
ATOM 907 C C . PHE A 1 117 ? 15.572 -2.648 -2.011 1.00 85.69 117 PHE A C 1
ATOM 909 O O . PHE A 1 117 ? 15.910 -2.081 -0.973 1.00 85.69 117 PHE A O 1
ATOM 916 N N . LEU A 1 118 ? 14.331 -3.127 -2.160 1.00 77.12 118 LEU A N 1
ATOM 917 C CA . LEU A 1 118 ? 13.371 -3.142 -1.046 1.00 77.12 118 LEU A CA 1
ATOM 918 C C . LEU A 1 118 ? 13.870 -4.009 0.119 1.00 77.12 118 LEU A C 1
ATOM 920 O O . LEU A 1 118 ? 13.623 -3.690 1.284 1.00 77.12 118 LEU A O 1
ATOM 924 N N . CYS A 1 119 ? 14.599 -5.083 -0.196 1.00 77.25 119 CYS A N 1
ATOM 925 C CA . CYS A 1 119 ? 15.209 -5.994 0.763 1.00 77.25 119 CYS A CA 1
ATOM 926 C C . CYS A 1 119 ? 16.479 -5.435 1.447 1.00 77.25 119 CYS A C 1
ATOM 928 O O . CYS A 1 119 ? 17.062 -6.125 2.289 1.00 77.25 119 CYS A O 1
ATOM 930 N N . GLN A 1 120 ? 16.944 -4.217 1.110 1.00 77.25 120 GLN A N 1
ATOM 931 C CA . GLN A 1 120 ? 18.248 -3.736 1.580 1.00 77.25 120 GLN A CA 1
ATOM 932 C C . GLN A 1 120 ? 18.276 -3.214 3.008 1.00 77.25 120 GLN A C 1
ATOM 934 O O . GLN A 1 120 ? 18.052 -2.035 3.266 1.00 77.25 120 GLN A O 1
ATOM 939 N N . ARG A 1 121 ? 18.633 -4.084 3.954 1.00 69.44 121 ARG A N 1
ATOM 940 C CA . ARG A 1 121 ? 18.626 -3.796 5.398 1.00 69.44 121 ARG A CA 1
ATOM 941 C C . ARG A 1 121 ? 19.544 -2.649 5.826 1.00 69.44 121 ARG A C 1
ATOM 943 O O . ARG A 1 121 ? 19.209 -1.942 6.770 1.00 69.44 121 ARG A O 1
ATOM 950 N N . ASN A 1 122 ? 20.664 -2.453 5.135 1.00 71.94 122 ASN A N 1
ATOM 951 C CA . ASN A 1 122 ? 21.673 -1.464 5.525 1.00 71.94 122 ASN A CA 1
ATOM 952 C C . ASN A 1 122 ? 21.379 -0.052 4.992 1.00 71.94 122 ASN A C 1
ATOM 954 O O . ASN A 1 122 ? 21.974 0.912 5.466 1.00 71.94 122 ASN A O 1
ATOM 958 N N . HIS A 1 123 ? 20.446 0.086 4.043 1.00 75.38 123 HIS A N 1
ATOM 959 C CA . HIS A 1 123 ? 20.196 1.342 3.337 1.00 75.38 123 HIS A CA 1
ATOM 960 C C . HIS A 1 123 ? 18.705 1.679 3.326 1.00 75.38 123 HIS A C 1
ATOM 962 O O . HIS A 1 123 ? 17.992 1.411 2.361 1.00 75.38 123 HIS A O 1
ATOM 968 N N . LEU A 1 124 ? 18.230 2.304 4.409 1.00 70.56 124 LEU A N 1
ATOM 969 C CA . LEU A 1 124 ? 16.838 2.756 4.515 1.00 70.56 124 LEU A CA 1
ATOM 970 C C . LEU A 1 124 ? 16.457 3.725 3.382 1.00 70.56 124 LEU A C 1
ATOM 972 O O . LEU A 1 124 ? 15.325 3.678 2.916 1.00 70.56 124 LEU A O 1
ATOM 976 N N . SER A 1 125 ? 17.388 4.562 2.911 1.00 73.94 125 SER A N 1
ATOM 977 C CA . SER A 1 125 ? 17.163 5.454 1.765 1.00 73.94 125 SER A CA 1
ATOM 978 C C . SER A 1 125 ? 16.787 4.679 0.504 1.00 73.94 125 SER A C 1
ATOM 980 O O . SER A 1 125 ? 15.763 4.980 -0.096 1.00 73.94 125 SER A O 1
ATOM 982 N N . LEU A 1 126 ? 17.526 3.616 0.165 1.00 79.25 126 LEU A N 1
ATOM 983 C CA . LEU A 1 126 ? 17.219 2.765 -0.988 1.00 79.25 126 LEU A CA 1
ATOM 984 C C . LEU A 1 126 ? 15.880 2.043 -0.827 1.00 79.25 126 LEU A C 1
ATOM 986 O O . LEU A 1 126 ? 15.108 1.974 -1.783 1.00 79.25 126 LEU A O 1
ATOM 990 N N . GLN A 1 127 ? 15.565 1.563 0.382 1.00 74.62 127 GLN A N 1
ATOM 991 C CA . GLN A 1 127 ? 14.247 0.983 0.656 1.00 74.62 127 GLN A CA 1
ATOM 992 C C . GLN A 1 127 ? 13.130 1.999 0.383 1.00 74.62 127 GLN A C 1
ATOM 994 O O . GLN A 1 127 ? 12.118 1.644 -0.220 1.00 74.62 127 GLN A O 1
ATOM 999 N N . CYS A 1 128 ? 13.311 3.250 0.817 1.00 71.06 128 CYS A N 1
ATOM 1000 C CA . CYS A 1 128 ? 12.368 4.348 0.602 1.00 71.06 128 CYS A CA 1
ATOM 1001 C C . CYS A 1 128 ? 12.298 4.783 -0.872 1.00 71.06 128 CYS A C 1
ATOM 1003 O O . CYS A 1 128 ? 11.208 4.981 -1.400 1.00 71.06 128 CYS A O 1
ATOM 1005 N N . ARG A 1 129 ? 13.422 4.849 -1.589 1.00 79.00 129 ARG A N 1
ATOM 1006 C CA . ARG A 1 129 ? 13.415 5.227 -3.007 1.00 79.00 129 ARG A CA 1
ATOM 1007 C C . ARG A 1 129 ? 12.728 4.174 -3.862 1.00 79.00 129 ARG A C 1
ATOM 1009 O O . ARG A 1 129 ? 11.841 4.500 -4.643 1.00 79.00 129 ARG A O 1
ATOM 1016 N N . TYR A 1 130 ? 13.065 2.898 -3.672 1.00 82.62 130 TYR A N 1
ATOM 1017 C CA . TYR A 1 130 ? 12.385 1.804 -4.374 1.00 82.62 130 TYR A CA 1
ATOM 1018 C C . TYR A 1 130 ? 10.944 1.629 -3.908 1.00 82.62 130 TYR A C 1
ATOM 1020 O O . TYR A 1 130 ? 10.101 1.091 -4.627 1.00 82.62 130 TYR A O 1
ATOM 1028 N N . ALA A 1 131 ? 10.635 2.114 -2.707 1.00 71.12 131 ALA A N 1
ATOM 1029 C CA . ALA A 1 131 ? 9.272 2.249 -2.262 1.00 71.12 131 ALA A CA 1
ATOM 1030 C C . ALA A 1 131 ? 8.473 3.258 -3.085 1.00 71.12 131 ALA A C 1
ATOM 1032 O O . ALA A 1 131 ? 7.372 2.925 -3.521 1.00 71.12 131 ALA A O 1
ATOM 1033 N N . GLU A 1 132 ? 9.031 4.439 -3.293 1.00 72.50 132 GLU A N 1
ATOM 1034 C CA . GLU A 1 132 ? 8.449 5.501 -4.112 1.00 72.50 132 GLU A CA 1
ATOM 1035 C C . GLU A 1 132 ? 8.385 5.100 -5.586 1.00 72.50 132 GLU A C 1
ATOM 1037 O O . GLU A 1 132 ? 7.361 5.301 -6.223 1.00 72.50 132 GLU A O 1
ATOM 1042 N N . PHE A 1 133 ? 9.406 4.413 -6.094 1.00 81.19 133 PHE A N 1
ATOM 1043 C CA . PHE A 1 133 ? 9.431 3.906 -7.463 1.00 81.19 133 PHE A CA 1
ATOM 1044 C C . PHE A 1 133 ? 8.296 2.910 -7.741 1.00 81.19 133 PHE A C 1
ATOM 1046 O O . PHE A 1 133 ? 7.596 2.994 -8.742 1.00 81.19 133 PHE A O 1
ATOM 1053 N N . VAL A 1 134 ? 8.040 1.964 -6.829 1.00 78.06 134 VAL A N 1
ATOM 1054 C CA . VAL A 1 134 ? 6.880 1.066 -6.979 1.00 78.06 134 VAL A CA 1
ATOM 1055 C C . VAL A 1 134 ? 5.567 1.850 -6.948 1.00 78.06 134 VAL A C 1
ATOM 1057 O O . VAL A 1 134 ? 4.628 1.487 -7.662 1.00 78.06 134 VAL A O 1
ATOM 1060 N N . LEU A 1 135 ? 5.483 2.903 -6.128 1.00 72.19 135 LEU A N 1
ATOM 1061 C CA . LEU A 1 135 ? 4.298 3.753 -6.072 1.00 72.19 135 LEU A CA 1
ATOM 1062 C C . LEU A 1 135 ? 4.064 4.445 -7.407 1.00 72.19 135 LEU A C 1
ATOM 1064 O O . LEU A 1 135 ? 2.996 4.244 -7.971 1.00 72.19 135 LEU A O 1
ATOM 1068 N N . SER A 1 136 ? 5.047 5.151 -7.954 1.00 75.69 136 SER A N 1
ATOM 1069 C CA . SER A 1 136 ? 4.879 5.875 -9.214 1.00 75.69 136 SER A CA 1
ATOM 1070 C C . SER A 1 136 ? 4.538 4.963 -10.391 1.00 75.69 136 SER A C 1
ATOM 1072 O O . SER A 1 136 ? 3.665 5.292 -11.190 1.00 75.69 136 SER A O 1
ATOM 1074 N N . LEU A 1 137 ? 5.109 3.755 -10.451 1.00 77.75 137 LEU A N 1
ATOM 1075 C CA . LEU A 1 137 ? 4.753 2.768 -11.480 1.00 77.75 137 LEU A CA 1
ATOM 1076 C C . LEU A 1 137 ? 3.313 2.251 -11.370 1.00 77.75 137 LEU A C 1
ATOM 1078 O O . LEU A 1 137 ? 2.715 1.831 -12.366 1.00 77.75 137 LEU A O 1
ATOM 1082 N N . THR A 1 138 ? 2.772 2.207 -10.153 1.00 71.25 138 THR A N 1
ATOM 1083 C CA . THR A 1 138 ? 1.416 1.708 -9.893 1.00 71.25 138 THR A CA 1
ATOM 1084 C C . THR A 1 138 ? 0.378 2.820 -9.842 1.00 71.25 138 THR A C 1
ATOM 1086 O O . THR A 1 138 ? -0.816 2.533 -9.955 1.00 71.25 138 THR A O 1
ATOM 1089 N N . GLU A 1 139 ? 0.809 4.069 -9.718 1.00 64.94 139 GLU A N 1
ATOM 1090 C CA . GLU A 1 139 ? -0.052 5.227 -9.583 1.00 64.94 139 GLU A CA 1
ATOM 1091 C C . GLU A 1 139 ? -0.894 5.435 -10.844 1.00 64.94 139 GLU A C 1
ATOM 1093 O O . GLU A 1 139 ? -0.371 5.539 -11.951 1.00 64.94 139 GLU A O 1
ATOM 1098 N N . ASN A 1 140 ? -2.222 5.462 -10.693 1.00 63.31 140 ASN A N 1
ATOM 1099 C CA . ASN A 1 140 ? -3.166 5.622 -11.804 1.00 63.31 140 ASN A CA 1
ATOM 1100 C C . ASN A 1 140 ? -2.992 4.573 -12.929 1.00 63.31 140 ASN A C 1
ATOM 1102 O O . ASN A 1 140 ? -3.467 4.774 -14.047 1.00 63.31 140 ASN A O 1
ATOM 1106 N N . ASN A 1 141 ? -2.363 3.422 -12.640 1.00 68.56 141 ASN A N 1
ATOM 1107 C CA . ASN A 1 141 ? -2.068 2.387 -13.631 1.00 68.56 141 ASN A CA 1
ATOM 1108 C C . ASN A 1 141 ? -2.607 1.000 -13.217 1.00 68.56 141 ASN A C 1
ATOM 1110 O O . ASN A 1 141 ? -1.860 0.134 -12.743 1.00 68.56 141 ASN A O 1
ATOM 1114 N N . PRO A 1 142 ? -3.910 0.724 -13.445 1.00 68.25 142 PRO A N 1
ATOM 1115 C CA . PRO A 1 142 ? -4.539 -0.546 -13.070 1.00 68.25 142 PRO A CA 1
ATOM 1116 C C . PRO A 1 142 ? -3.929 -1.775 -13.756 1.00 68.25 142 PRO A C 1
ATOM 1118 O O . PRO A 1 142 ? -4.056 -2.895 -13.256 1.00 68.25 142 PRO A O 1
ATOM 1121 N N . GLN A 1 143 ? -3.302 -1.594 -14.924 1.00 69.75 143 GLN A N 1
ATOM 1122 C CA . GLN A 1 143 ? -2.638 -2.679 -15.647 1.00 69.75 143 GLN A CA 1
ATOM 1123 C C . GLN A 1 143 ? -1.351 -3.095 -14.932 1.00 69.75 143 GLN A C 1
ATOM 1125 O O . GLN A 1 143 ? -1.183 -4.280 -14.642 1.00 69.75 143 GLN A O 1
ATOM 1130 N N . THR A 1 144 ? -0.493 -2.133 -14.576 1.00 73.50 144 THR A N 1
ATOM 1131 C CA . THR A 1 144 ? 0.730 -2.389 -13.801 1.00 73.50 144 THR A CA 1
ATOM 1132 C C . THR A 1 144 ? 0.410 -2.936 -12.417 1.00 73.50 144 THR A C 1
ATOM 1134 O O . THR A 1 144 ? 1.034 -3.903 -11.987 1.00 73.50 144 THR A O 1
ATOM 1137 N N . GLN A 1 145 ? -0.614 -2.397 -11.746 1.00 70.88 145 GLN A N 1
ATOM 1138 C CA . GLN A 1 145 ? -1.093 -2.947 -10.478 1.00 70.88 145 GLN A CA 1
ATOM 1139 C C . GLN A 1 145 ? -1.441 -4.433 -10.629 1.00 70.88 145 GLN A C 1
ATOM 1141 O O . GLN A 1 145 ? -0.899 -5.268 -9.906 1.00 70.88 145 GLN A O 1
ATOM 1146 N N . SER A 1 146 ? -2.278 -4.785 -11.610 1.00 69.06 146 SER A N 1
ATOM 1147 C CA . SER A 1 146 ? -2.679 -6.177 -11.835 1.00 69.06 146 SER A CA 1
ATOM 1148 C C . SER A 1 146 ? -1.505 -7.094 -12.161 1.00 69.06 146 SER A C 1
ATOM 1150 O O . SER A 1 146 ? -1.429 -8.207 -11.636 1.00 69.06 146 SER A O 1
ATOM 1152 N N . LEU A 1 147 ? -0.565 -6.611 -12.973 1.00 73.69 147 LEU A N 1
ATOM 1153 C CA . LEU A 1 147 ? 0.668 -7.320 -13.282 1.00 73.69 147 LEU A CA 1
ATOM 1154 C C . LEU A 1 147 ? 1.482 -7.590 -12.009 1.00 73.69 147 LEU A C 1
ATOM 1156 O O . LEU A 1 147 ? 1.822 -8.735 -11.737 1.00 73.69 147 LEU A O 1
ATOM 1160 N N . PHE A 1 148 ? 1.732 -6.574 -11.185 1.00 75.69 148 PHE A N 1
ATOM 1161 C CA . PHE A 1 148 ? 2.532 -6.713 -9.964 1.00 75.69 148 PHE A CA 1
ATOM 1162 C C . PHE A 1 148 ? 1.871 -7.630 -8.927 1.00 75.69 148 PHE A C 1
ATOM 1164 O O . PHE A 1 148 ? 2.558 -8.413 -8.270 1.00 75.69 148 PHE A O 1
ATOM 1171 N N . ALA A 1 149 ? 0.541 -7.583 -8.799 1.00 69.25 149 ALA A N 1
ATOM 1172 C CA . ALA A 1 149 ? -0.193 -8.516 -7.949 1.00 69.25 149 ALA A CA 1
ATOM 1173 C C . ALA A 1 149 ? -0.059 -9.961 -8.445 1.00 69.25 149 ALA A C 1
ATOM 1175 O O . ALA A 1 149 ? 0.207 -10.858 -7.645 1.00 69.25 149 ALA A O 1
ATOM 1176 N N . LYS A 1 150 ? -0.204 -10.186 -9.758 1.00 70.88 150 LYS A N 1
ATOM 1177 C CA . LYS A 1 150 ? -0.077 -11.515 -10.373 1.00 70.88 150 LYS A CA 1
ATOM 1178 C C . LYS A 1 150 ? 1.325 -12.099 -10.197 1.00 70.88 150 LYS A C 1
ATOM 1180 O O . LYS A 1 150 ? 1.453 -13.284 -9.906 1.00 70.88 150 LYS A O 1
ATOM 1185 N N . GLU A 1 151 ? 2.354 -11.273 -10.341 1.00 74.81 151 GLU A N 1
ATOM 1186 C CA . GLU A 1 151 ? 3.753 -11.680 -10.176 1.00 74.81 151 GLU A CA 1
ATOM 1187 C C . GLU A 1 151 ? 4.183 -11.784 -8.695 1.00 74.81 151 GLU A C 1
ATOM 1189 O O . GLU A 1 151 ? 5.335 -12.090 -8.386 1.00 74.81 151 GLU A O 1
ATOM 1194 N N . GLY A 1 152 ? 3.258 -11.570 -7.750 1.00 72.31 152 GLY A N 1
ATOM 1195 C CA . GLY A 1 152 ? 3.465 -11.859 -6.331 1.00 72.31 152 GLY A CA 1
ATOM 1196 C C . GLY A 1 152 ? 4.184 -10.767 -5.538 1.00 72.31 152 GLY A C 1
ATOM 1197 O O . GLY A 1 152 ? 4.618 -11.031 -4.413 1.00 72.31 152 GLY A O 1
ATOM 1198 N N . LEU A 1 153 ? 4.283 -9.539 -6.065 1.00 74.62 153 LEU A N 1
ATOM 1199 C CA . LEU A 1 153 ? 4.891 -8.415 -5.342 1.00 74.62 153 LEU A CA 1
ATOM 1200 C C . LEU A 1 153 ? 4.156 -8.142 -4.022 1.00 74.62 153 LEU A C 1
ATOM 1202 O O . LEU A 1 153 ? 4.798 -7.922 -2.999 1.00 74.62 153 LEU A O 1
ATOM 1206 N N . LEU A 1 154 ? 2.820 -8.238 -4.017 1.00 69.56 154 LEU A N 1
ATOM 1207 C CA . LEU A 1 154 ? 2.008 -8.069 -2.809 1.00 69.56 154 LEU A CA 1
ATOM 1208 C C . LEU A 1 154 ? 2.428 -9.054 -1.711 1.00 69.56 154 LEU A C 1
ATOM 1210 O O . LEU A 1 154 ? 2.736 -8.640 -0.600 1.00 69.56 154 LEU A O 1
ATOM 1214 N N . THR A 1 155 ? 2.512 -10.348 -2.025 1.00 70.69 155 THR A N 1
ATOM 1215 C CA . THR A 1 155 ? 2.942 -11.377 -1.066 1.00 70.69 155 THR A CA 1
ATOM 1216 C C . THR A 1 155 ? 4.342 -11.092 -0.519 1.00 70.69 155 THR A C 1
ATOM 1218 O O . THR A 1 155 ? 4.604 -11.327 0.659 1.00 70.69 155 THR A O 1
ATOM 1221 N N . LYS A 1 156 ? 5.250 -10.557 -1.341 1.00 73.19 156 LYS A N 1
ATOM 1222 C CA . LYS A 1 156 ? 6.602 -10.188 -0.898 1.00 73.19 156 LYS A CA 1
ATOM 1223 C C . LYS A 1 156 ? 6.593 -8.969 0.023 1.00 73.19 156 LYS A C 1
ATOM 1225 O O . LYS A 1 156 ? 7.230 -9.022 1.069 1.00 73.19 156 LYS A O 1
ATOM 1230 N N . LEU A 1 157 ? 5.817 -7.928 -0.289 1.00 71.06 157 LEU A N 1
ATOM 1231 C CA . LEU A 1 157 ? 5.625 -6.774 0.602 1.00 71.06 157 LEU A CA 1
ATOM 1232 C C . LEU A 1 157 ? 5.054 -7.198 1.965 1.00 71.06 157 LEU A C 1
ATOM 1234 O O . LEU A 1 157 ? 5.491 -6.696 2.995 1.00 71.06 157 LEU A O 1
ATOM 1238 N N . MET A 1 158 ? 4.136 -8.168 1.983 1.00 68.31 158 MET A N 1
ATOM 1239 C CA . MET A 1 158 ? 3.596 -8.730 3.226 1.00 68.31 158 MET A CA 1
ATOM 1240 C C . MET A 1 158 ? 4.676 -9.450 4.045 1.00 68.31 158 MET A C 1
ATOM 1242 O O . MET A 1 158 ? 4.802 -9.206 5.240 1.00 68.31 158 MET A O 1
ATOM 1246 N N . LYS A 1 159 ? 5.535 -10.252 3.408 1.00 73.38 159 LYS A N 1
ATOM 1247 C CA . LYS A 1 159 ? 6.678 -10.882 4.096 1.00 73.38 159 LYS A CA 1
ATOM 1248 C C . LYS A 1 159 ? 7.662 -9.862 4.676 1.00 73.38 159 LYS A C 1
ATOM 1250 O O . LYS A 1 159 ? 8.208 -10.090 5.749 1.00 73.38 159 LYS A O 1
ATOM 1255 N N . LEU A 1 160 ? 7.874 -8.731 4.000 1.00 70.50 160 LEU A N 1
ATOM 1256 C CA . LEU A 1 160 ? 8.725 -7.653 4.523 1.00 70.50 160 LEU A CA 1
ATOM 1257 C C . LEU A 1 160 ? 8.140 -7.012 5.788 1.00 70.50 160 LEU A C 1
ATOM 1259 O O . LEU A 1 160 ? 8.883 -6.623 6.685 1.00 70.50 160 LEU A O 1
ATOM 1263 N N . LEU A 1 161 ? 6.813 -6.923 5.889 1.00 67.25 161 LEU A N 1
ATOM 1264 C CA . LEU A 1 161 ? 6.144 -6.423 7.092 1.00 67.25 161 LEU A CA 1
ATOM 1265 C C . LEU A 1 161 ? 6.273 -7.384 8.287 1.00 67.25 161 LEU A C 1
ATOM 1267 O O . LEU A 1 161 ? 6.375 -6.928 9.432 1.00 67.25 161 LEU A O 1
ATOM 1271 N N . GLU A 1 162 ? 6.288 -8.692 8.020 1.00 68.88 162 GLU A N 1
ATOM 1272 C CA . GLU A 1 162 ? 6.485 -9.747 9.024 1.00 68.88 162 GLU A CA 1
ATOM 1273 C C . GLU A 1 162 ? 7.900 -9.770 9.603 1.00 68.88 162 GLU A C 1
ATOM 1275 O O . GLU A 1 162 ? 8.079 -10.159 10.756 1.00 68.88 162 GLU A O 1
ATOM 1280 N N . ASP A 1 163 ? 8.904 -9.346 8.836 1.00 69.75 163 ASP A N 1
ATOM 1281 C CA . ASP A 1 163 ? 10.300 -9.414 9.257 1.00 69.75 163 ASP A CA 1
ATOM 1282 C C . ASP A 1 163 ? 10.580 -8.423 10.405 1.00 69.75 163 ASP A C 1
ATOM 1284 O O . ASP A 1 163 ? 10.548 -7.201 10.248 1.00 69.75 163 ASP A O 1
ATOM 1288 N N . ASP A 1 164 ? 10.848 -8.943 11.603 1.00 67.38 164 ASP A N 1
ATOM 1289 C CA . ASP A 1 164 ? 11.147 -8.149 12.802 1.00 67.38 164 ASP A CA 1
ATOM 1290 C C . ASP A 1 164 ? 12.509 -7.434 12.736 1.00 67.38 164 ASP A C 1
ATOM 1292 O O . ASP A 1 164 ? 12.769 -6.535 13.536 1.00 67.38 164 ASP A O 1
ATOM 1296 N N . THR A 1 165 ? 13.362 -7.776 11.765 1.00 66.88 165 THR A N 1
ATOM 1297 C CA . THR A 1 165 ? 14.630 -7.070 11.521 1.00 66.88 165 THR A CA 1
ATOM 1298 C C . THR A 1 165 ? 14.444 -5.751 10.767 1.00 66.88 165 THR A C 1
ATOM 1300 O O . THR A 1 165 ? 15.360 -4.929 10.740 1.00 66.88 165 THR A O 1
ATOM 1303 N N . TYR A 1 166 ? 13.262 -5.511 10.187 1.00 65.00 166 TYR A N 1
ATOM 1304 C CA . TYR A 1 166 ? 12.942 -4.249 9.524 1.00 65.00 166 TYR A CA 1
ATOM 1305 C C . TYR A 1 166 ? 12.649 -3.127 10.513 1.00 65.00 166 TYR A C 1
ATOM 1307 O O . TYR A 1 166 ? 11.921 -3.301 11.493 1.00 65.00 166 TYR A O 1
ATOM 1315 N N . SER A 1 167 ? 13.155 -1.932 10.198 1.00 64.88 167 SER A N 1
ATOM 1316 C CA . SER A 1 167 ? 12.856 -0.727 10.970 1.00 64.88 167 SER A CA 1
ATOM 1317 C C . SER A 1 167 ? 11.356 -0.400 10.943 1.00 64.88 167 SER A C 1
ATOM 1319 O O . SER A 1 167 ? 10.676 -0.622 9.937 1.00 64.88 167 SER A O 1
ATOM 1321 N N . GLU A 1 168 ? 10.832 0.191 12.026 1.00 61.47 168 GLU A N 1
ATOM 1322 C CA . GLU A 1 168 ? 9.438 0.669 12.060 1.00 61.47 168 GLU A CA 1
ATOM 1323 C C . GLU A 1 168 ? 9.145 1.647 10.912 1.00 61.47 168 GLU A C 1
ATOM 1325 O O . GLU A 1 168 ? 8.051 1.626 10.355 1.00 61.47 168 GLU A O 1
ATOM 1330 N N . ALA A 1 169 ? 10.132 2.456 10.510 1.00 57.59 169 ALA A N 1
ATOM 1331 C CA . ALA A 1 169 ? 10.024 3.354 9.365 1.00 57.59 169 ALA A CA 1
ATOM 1332 C C . ALA A 1 169 ? 9.817 2.583 8.048 1.00 57.59 169 ALA A C 1
ATOM 1334 O O . ALA A 1 169 ? 8.888 2.894 7.305 1.00 57.59 169 ALA A O 1
ATOM 1335 N N . GLY A 1 170 ? 10.609 1.539 7.779 1.00 58.50 170 GLY A N 1
ATOM 1336 C CA . GLY A 1 170 ? 10.445 0.697 6.585 1.00 58.50 170 GLY A CA 1
ATOM 1337 C C . GLY A 1 170 ? 9.090 -0.023 6.546 1.00 58.50 170 GLY A C 1
ATOM 1338 O O . GLY A 1 170 ? 8.434 -0.087 5.498 1.00 58.50 170 GLY A O 1
ATOM 1339 N N . LYS A 1 171 ? 8.607 -0.484 7.709 1.00 59.66 171 LYS A N 1
ATOM 1340 C CA . LYS A 1 171 ? 7.257 -1.059 7.845 1.00 59.66 171 LYS A CA 1
ATOM 1341 C C . LYS A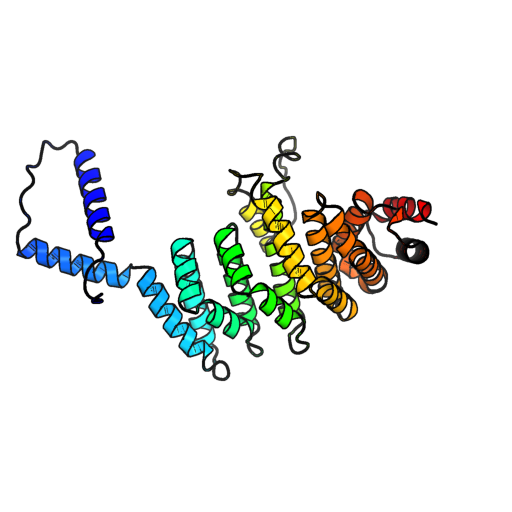 1 171 ? 6.172 -0.017 7.575 1.00 59.66 171 LYS A C 1
ATOM 1343 O O . LYS A 1 171 ? 5.238 -0.282 6.822 1.00 59.66 171 LYS A O 1
ATOM 1348 N N . PHE A 1 172 ? 6.324 1.189 8.116 1.00 55.03 172 PHE A N 1
ATOM 1349 C CA . PHE A 1 172 ? 5.405 2.307 7.911 1.00 55.03 172 PHE A CA 1
ATOM 1350 C C . PHE A 1 172 ? 5.268 2.691 6.430 1.00 55.03 172 PHE A C 1
ATOM 1352 O O . PHE A 1 172 ? 4.148 2.839 5.941 1.00 55.03 172 PHE A O 1
ATOM 1359 N N . TYR A 1 173 ? 6.377 2.780 5.689 1.00 57.97 173 TYR A N 1
ATOM 1360 C CA . TYR A 1 173 ? 6.332 3.030 4.244 1.00 57.97 173 TYR A CA 1
ATOM 1361 C C . TYR A 1 173 ? 5.612 1.911 3.494 1.00 57.97 173 TYR A C 1
ATOM 1363 O O . TYR A 1 173 ? 4.770 2.177 2.642 1.00 57.97 173 TYR A O 1
ATOM 1371 N N . THR A 1 174 ? 5.879 0.653 3.841 1.00 60.44 174 THR A N 1
ATOM 1372 C CA . THR A 1 174 ? 5.213 -0.495 3.211 1.00 60.44 174 THR A CA 1
ATOM 1373 C C . THR A 1 174 ? 3.701 -0.513 3.491 1.00 60.44 174 THR A C 1
ATOM 1375 O O . THR A 1 174 ? 2.912 -0.816 2.598 1.00 60.44 174 THR A O 1
ATOM 1378 N N . ILE A 1 175 ? 3.276 -0.086 4.682 1.00 55.34 175 ILE A N 1
ATOM 1379 C CA . ILE A 1 175 ? 1.864 0.097 5.060 1.00 55.34 175 ILE A CA 1
ATOM 1380 C C . ILE A 1 175 ? 1.204 1.238 4.271 1.00 55.34 175 ILE A C 1
ATOM 1382 O O . ILE A 1 175 ? 0.097 1.062 3.762 1.00 55.34 175 ILE A O 1
ATOM 1386 N N . ILE A 1 176 ? 1.874 2.386 4.115 1.00 55.72 176 ILE A N 1
ATOM 1387 C CA . ILE A 1 176 ? 1.383 3.490 3.269 1.00 55.72 176 ILE A CA 1
ATOM 1388 C C . ILE A 1 176 ? 1.191 3.030 1.823 1.00 55.72 176 ILE A C 1
ATOM 1390 O O . ILE A 1 176 ? 0.226 3.426 1.176 1.00 55.72 176 ILE A O 1
ATOM 1394 N N . LYS A 1 177 ? 2.055 2.151 1.315 1.00 60.22 177 LYS A N 1
ATOM 1395 C CA . LYS A 1 177 ? 1.861 1.590 -0.023 1.00 60.22 177 LYS A CA 1
ATOM 1396 C C . LYS A 1 177 ? 0.661 0.677 -0.115 1.00 60.22 177 LYS A C 1
ATOM 1398 O O . LYS A 1 177 ? -0.068 0.791 -1.084 1.00 60.22 177 LYS A O 1
ATOM 1403 N N . LEU A 1 178 ? 0.440 -0.209 0.857 1.00 56.19 178 LEU A N 1
ATOM 1404 C CA . LEU A 1 178 ? -0.773 -1.033 0.880 1.00 56.19 178 LEU A CA 1
ATOM 1405 C C . LEU A 1 178 ? -2.028 -0.153 0.901 1.00 56.19 178 LEU A C 1
ATOM 1407 O O . LEU A 1 178 ? -2.996 -0.468 0.217 1.00 56.19 178 LEU A O 1
ATOM 1411 N N . LEU A 1 179 ? -1.978 0.973 1.623 1.00 51.25 179 LEU A N 1
ATOM 1412 C CA . LEU A 1 179 ? -3.028 1.992 1.621 1.00 51.25 179 LEU A CA 1
ATOM 1413 C C . LEU A 1 179 ? -3.225 2.647 0.258 1.00 51.25 179 LEU A C 1
ATOM 1415 O O . LEU A 1 179 ? -4.367 2.762 -0.157 1.00 51.25 179 LEU A O 1
ATOM 1419 N N . LEU A 1 180 ? -2.161 3.090 -0.419 1.00 51.38 180 LEU A N 1
ATOM 1420 C CA . LEU A 1 180 ? -2.259 3.741 -1.733 1.00 51.38 180 LEU A CA 1
ATOM 1421 C C . LEU A 1 180 ? -2.661 2.761 -2.831 1.00 51.38 180 LEU A C 1
ATOM 1423 O O . LEU A 1 180 ? -3.478 3.091 -3.689 1.00 51.38 180 LEU A O 1
ATOM 1427 N N . TYR A 1 181 ? -2.138 1.538 -2.749 1.00 52.69 181 TYR A N 1
ATOM 1428 C CA . TYR A 1 181 ? -2.572 0.426 -3.568 1.00 52.69 181 TYR A CA 1
ATOM 1429 C C . TYR A 1 181 ? -4.076 0.258 -3.362 1.00 52.69 181 TYR A C 1
ATOM 1431 O O . TYR A 1 181 ? -4.798 0.454 -4.318 1.00 52.69 181 TYR A O 1
ATOM 1439 N N . ALA A 1 182 ? -4.576 0.075 -2.135 1.00 47.88 182 ALA A N 1
ATOM 1440 C CA . ALA A 1 182 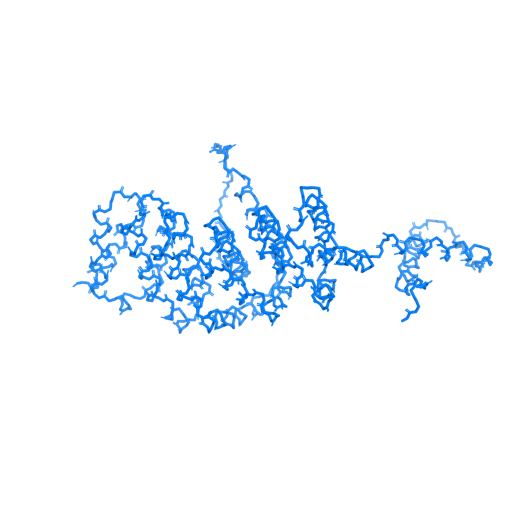? -6.008 -0.084 -1.857 1.00 47.88 182 ALA A CA 1
ATOM 1441 C C . ALA A 1 182 ? -6.882 1.165 -2.127 1.00 47.88 182 ALA A C 1
ATOM 1443 O O . ALA A 1 182 ? -8.042 1.021 -2.501 1.00 47.88 182 ALA A O 1
ATOM 1444 N N . SER A 1 183 ? -6.384 2.394 -1.953 1.00 45.00 183 SER A N 1
ATOM 1445 C CA . SER A 1 183 ? -7.185 3.624 -2.089 1.00 45.00 183 SER A CA 1
ATOM 1446 C C . SER A 1 183 ? -7.443 4.006 -3.546 1.00 45.00 183 SER A C 1
ATOM 1448 O O . SER A 1 183 ? -8.531 4.486 -3.873 1.00 45.00 183 SER A O 1
ATOM 1450 N N . GLN A 1 184 ? -6.502 3.717 -4.451 1.00 49.31 184 GLN A N 1
ATOM 1451 C CA . GLN A 1 184 ? -6.722 3.878 -5.891 1.00 49.31 184 GLN A CA 1
ATOM 1452 C C . GLN A 1 184 ? -7.740 2.878 -6.457 1.00 49.31 184 GLN A C 1
ATOM 1454 O O . GLN A 1 184 ? -8.182 3.028 -7.593 1.00 49.31 184 GLN A O 1
ATOM 1459 N N . TRP A 1 185 ? -8.181 1.897 -5.663 1.00 48.34 185 TRP A N 1
ATOM 1460 C CA . TRP A 1 185 ? -9.232 0.962 -6.062 1.00 48.34 185 TRP A CA 1
ATOM 1461 C C . TRP A 1 185 ? -10.631 1.561 -5.940 1.00 48.34 185 TRP A C 1
ATOM 1463 O O . TRP A 1 185 ? -11.572 1.014 -6.511 1.00 48.34 185 TRP A O 1
ATOM 1473 N N . ASN A 1 186 ? -10.766 2.688 -5.230 1.00 39.41 186 ASN A N 1
ATOM 1474 C CA . ASN A 1 186 ? -12.047 3.346 -4.979 1.00 39.41 186 ASN A CA 1
ATOM 1475 C C . ASN A 1 186 ? -12.221 4.682 -5.727 1.00 39.41 186 ASN A C 1
ATOM 1477 O O . ASN A 1 186 ? -13.340 5.182 -5.844 1.00 39.41 186 ASN A O 1
ATOM 1481 N N . PHE A 1 187 ? -11.152 5.270 -6.279 1.00 38.00 187 PHE A N 1
ATOM 1482 C CA . PHE A 1 187 ? -11.227 6.649 -6.785 1.00 38.00 187 PHE A CA 1
ATOM 1483 C C . PHE A 1 187 ? -12.099 6.834 -8.045 1.00 38.00 187 PHE A C 1
ATOM 1485 O O . PHE A 1 187 ? -12.500 7.952 -8.353 1.00 38.00 187 PHE A O 1
ATOM 1492 N N . SER A 1 188 ? -12.491 5.751 -8.729 1.00 35.78 188 SER A N 1
ATOM 1493 C CA . SER A 1 188 ? -13.441 5.809 -9.853 1.00 35.78 188 SER A CA 1
ATOM 1494 C C . SER A 1 188 ? -14.907 5.549 -9.466 1.00 35.78 188 SER A C 1
ATOM 1496 O O . SER A 1 188 ? -15.785 5.801 -10.294 1.00 35.78 188 SER A O 1
ATOM 1498 N N . ALA A 1 189 ? -15.210 5.020 -8.274 1.00 32.41 189 ALA A N 1
ATOM 1499 C CA . ALA A 1 189 ? -16.551 4.495 -7.986 1.00 32.41 189 ALA A CA 1
ATOM 1500 C C . ALA A 1 189 ? -17.479 5.497 -7.277 1.00 32.41 189 ALA A C 1
ATOM 1502 O O . ALA A 1 189 ? -18.656 5.563 -7.632 1.00 32.41 189 ALA A O 1
ATOM 1503 N N . LYS A 1 190 ? -16.965 6.307 -6.336 1.00 36.19 190 LYS A N 1
ATOM 1504 C CA . LYS A 1 190 ? -17.813 7.140 -5.454 1.00 36.19 190 LYS A CA 1
ATOM 1505 C C . LYS A 1 190 ? -17.593 8.656 -5.480 1.00 36.19 190 LYS A C 1
ATOM 1507 O O . LYS A 1 190 ? -18.448 9.381 -4.982 1.00 36.19 190 LYS A O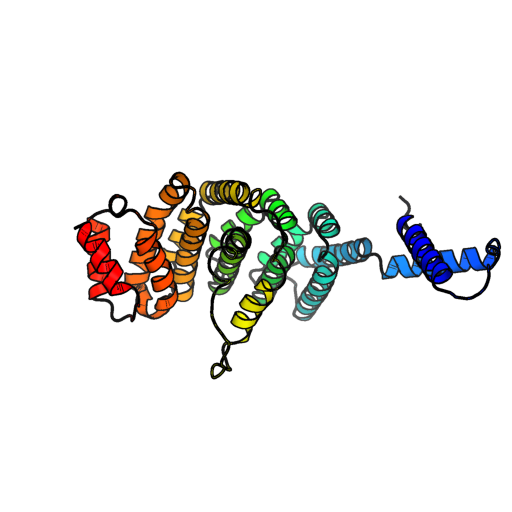 1
ATOM 1512 N N . PHE A 1 191 ? -16.545 9.188 -6.118 1.00 33.22 191 PHE A N 1
ATOM 1513 C CA . PHE A 1 191 ? -16.359 10.652 -6.145 1.00 33.22 191 PHE A CA 1
ATOM 1514 C C . PHE A 1 191 ? -17.327 11.377 -7.105 1.00 33.22 191 PHE A C 1
ATOM 1516 O O . PHE A 1 191 ? -17.613 12.558 -6.920 1.00 33.22 191 PHE A O 1
ATOM 1523 N N . SER A 1 192 ? -17.909 10.673 -8.087 1.00 28.02 192 SER A N 1
ATOM 1524 C CA . SER A 1 192 ? -18.899 11.259 -9.007 1.00 28.02 192 SER A CA 1
ATOM 1525 C C . SER A 1 192 ? -20.277 11.487 -8.378 1.00 28.02 192 SER A C 1
ATOM 1527 O O . SER A 1 192 ? -21.103 12.163 -8.982 1.00 28.02 192 SER A O 1
ATOM 1529 N N . GLU A 1 193 ? -20.564 10.890 -7.217 1.00 31.77 193 GLU A N 1
ATOM 1530 C CA . GLU A 1 193 ? -21.914 10.885 -6.637 1.00 31.77 193 GLU A CA 1
ATOM 1531 C C . GLU A 1 193 ? -22.117 11.901 -5.507 1.00 31.77 193 GLU A C 1
ATOM 1533 O O . GLU A 1 193 ? -23.265 12.220 -5.211 1.00 31.77 193 GLU A O 1
ATOM 1538 N N . GLN A 1 194 ? -21.052 12.463 -4.915 1.00 29.86 194 GLN A N 1
ATOM 1539 C CA . GLN A 1 194 ? -21.202 13.253 -3.680 1.00 29.86 194 GLN A CA 1
ATOM 1540 C C . GLN A 1 194 ? -20.538 14.640 -3.629 1.00 29.86 194 GLN A C 1
ATOM 1542 O O . GLN A 1 194 ? -20.860 15.386 -2.712 1.00 29.86 194 GLN A O 1
ATOM 1547 N N . TYR A 1 195 ? -19.696 15.049 -4.593 1.00 28.28 195 TYR A N 1
ATOM 1548 C CA . TYR A 1 195 ? -18.928 16.311 -4.465 1.00 28.28 195 TYR A CA 1
ATOM 1549 C C . TYR A 1 195 ? -18.985 17.294 -5.651 1.00 28.28 195 TYR A C 1
ATOM 1551 O O . TYR A 1 195 ? -18.233 18.264 -5.678 1.00 28.28 195 TYR A O 1
ATOM 1559 N N . LEU A 1 196 ? -19.926 17.142 -6.593 1.00 26.02 196 LEU A N 1
ATOM 1560 C CA . LEU A 1 196 ? -20.206 18.174 -7.616 1.00 26.02 196 LEU A CA 1
ATOM 1561 C C . LEU A 1 196 ? -21.214 19.252 -7.165 1.00 26.02 196 LEU A C 1
ATOM 1563 O O . LEU A 1 196 ? -21.750 19.993 -7.986 1.00 26.02 196 LEU A O 1
ATOM 1567 N N . GLY A 1 197 ? -21.451 19.382 -5.859 1.00 26.16 197 GLY A N 1
ATOM 1568 C CA . GLY A 1 197 ? -22.285 20.435 -5.294 1.00 26.16 197 GLY A CA 1
ATOM 1569 C C . GLY A 1 197 ? -21.643 21.054 -4.060 1.00 26.16 197 GLY A C 1
ATOM 1570 O O . GLY A 1 197 ? -21.749 20.485 -2.986 1.00 26.16 197 GLY A O 1
ATOM 1571 N N . GLN A 1 198 ? -21.093 22.260 -4.230 1.00 28.09 198 GLN A N 1
ATOM 1572 C CA . GLN A 1 198 ? -20.730 23.223 -3.178 1.00 28.09 198 GLN A CA 1
ATOM 1573 C C . GLN A 1 198 ? -19.402 22.962 -2.431 1.00 28.09 198 GLN A C 1
ATOM 1575 O O . GLN A 1 198 ? -19.322 22.124 -1.544 1.00 28.09 198 GLN A O 1
ATOM 1580 N N . TYR A 1 199 ? -18.349 23.737 -2.716 1.00 23.62 199 TYR A N 1
ATOM 1581 C CA . TYR A 1 199 ? -18.062 24.990 -1.999 1.00 23.62 199 TYR A CA 1
ATOM 1582 C C . TYR A 1 199 ? -16.774 25.662 -2.499 1.00 23.62 199 TYR A C 1
ATOM 1584 O O . TYR A 1 199 ? -15.816 25.020 -2.923 1.00 23.62 199 TYR A O 1
ATOM 1592 N N . ASP A 1 200 ? -16.835 26.989 -2.443 1.00 23.61 200 ASP A N 1
ATOM 1593 C CA . ASP A 1 200 ? -15.862 27.988 -2.865 1.00 23.61 200 ASP A CA 1
ATOM 1594 C C . ASP A 1 200 ? -14.609 28.018 -1.973 1.00 23.61 200 ASP A C 1
ATOM 1596 O O . ASP A 1 200 ? -14.670 27.817 -0.758 1.00 23.61 200 ASP A O 1
ATOM 1600 N N . LEU A 1 201 ? -13.468 28.317 -2.591 1.00 28.22 201 LEU A N 1
ATOM 1601 C CA . LEU A 1 201 ? -12.162 28.464 -1.953 1.00 28.22 201 LEU A CA 1
ATOM 1602 C C . LEU A 1 201 ? -12.044 29.829 -1.262 1.00 28.22 201 LEU A C 1
ATOM 1604 O O . LEU A 1 201 ? -12.030 30.852 -1.942 1.00 28.22 201 LEU A O 1
ATOM 1608 N N . THR A 1 202 ? -11.767 29.860 0.046 1.00 23.98 202 THR A N 1
ATOM 1609 C CA . THR A 1 202 ? -11.026 30.989 0.639 1.00 23.98 202 THR A CA 1
ATOM 1610 C C . THR A 1 202 ? -9.953 30.539 1.629 1.00 23.98 202 THR A C 1
ATOM 1612 O O . THR A 1 202 ? -10.212 29.892 2.638 1.00 23.98 202 THR A O 1
ATOM 1615 N N . SER A 1 203 ? -8.738 30.944 1.270 1.00 26.62 203 SER A N 1
ATOM 1616 C CA . SER A 1 203 ? -7.436 30.890 1.935 1.00 26.62 203 SER A CA 1
ATOM 1617 C C . SER A 1 203 ? -7.395 31.388 3.391 1.00 26.62 203 SER A C 1
ATOM 1619 O O . SER A 1 203 ? -7.932 32.455 3.677 1.00 26.62 203 SER A O 1
ATOM 1621 N N . ASN A 1 204 ? -6.664 30.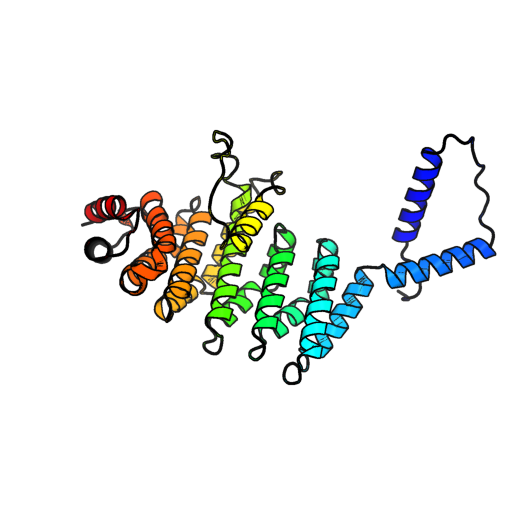705 4.285 1.00 25.83 204 ASN A N 1
ATOM 1622 C CA . ASN A 1 204 ? -5.303 31.084 4.728 1.00 25.83 204 ASN A CA 1
ATOM 1623 C C . ASN A 1 204 ? -4.870 30.286 5.978 1.00 25.83 204 ASN A C 1
ATOM 1625 O O . ASN A 1 204 ? -5.681 30.002 6.848 1.00 25.83 204 ASN A O 1
ATOM 1629 N N . HIS A 1 205 ? -3.557 30.040 6.084 1.00 24.33 205 HIS A N 1
ATOM 1630 C CA . HIS A 1 205 ? -2.808 29.431 7.203 1.00 24.33 205 HIS A CA 1
ATOM 1631 C C . HIS A 1 205 ? -2.717 27.899 7.281 1.00 24.33 205 HIS A C 1
ATOM 1633 O O . HIS A 1 205 ? -3.438 27.268 8.037 1.00 24.33 205 HIS A O 1
ATOM 1639 N N . LEU A 1 206 ? -1.694 27.328 6.625 1.00 23.11 206 LEU A N 1
ATOM 1640 C CA . LEU A 1 206 ? -0.912 26.177 7.124 1.00 23.11 206 LEU A CA 1
ATOM 1641 C C . LEU A 1 206 ? 0.325 25.969 6.230 1.00 23.11 206 LEU A C 1
ATOM 1643 O O . LEU A 1 206 ? 0.290 25.240 5.246 1.00 23.11 206 LEU A O 1
ATOM 1647 N N . SER A 1 207 ? 1.434 26.652 6.538 1.00 24.84 207 SER A N 1
ATOM 1648 C CA . SER A 1 207 ? 2.615 26.722 5.657 1.00 24.84 207 SER A CA 1
ATOM 1649 C C . SER A 1 207 ? 3.770 25.769 5.989 1.00 24.84 207 SER A C 1
ATOM 1651 O O . SER A 1 207 ? 4.854 25.969 5.451 1.00 24.84 207 SER A O 1
ATOM 1653 N N . LYS A 1 208 ? 3.612 24.739 6.838 1.00 24.16 208 LYS A N 1
ATOM 1654 C CA . LYS A 1 208 ? 4.752 23.846 7.180 1.00 24.16 208 LYS A CA 1
ATOM 1655 C C . LYS A 1 208 ? 4.480 22.332 7.260 1.00 24.16 208 LYS A C 1
ATOM 1657 O O . LYS A 1 208 ? 5.377 21.594 7.642 1.00 24.16 208 LYS A O 1
ATOM 1662 N N . CYS A 1 209 ? 3.323 21.852 6.796 1.00 24.56 209 CYS A N 1
ATOM 1663 C CA . CYS A 1 209 ? 3.034 20.413 6.597 1.00 24.56 209 CYS A CA 1
ATOM 1664 C C . CYS A 1 209 ? 2.450 20.122 5.196 1.00 24.56 209 CYS A C 1
ATOM 1666 O O . CYS A 1 209 ? 1.661 19.200 5.008 1.00 24.56 209 CYS A O 1
ATOM 1668 N N . THR A 1 210 ? 2.791 20.949 4.207 1.00 24.25 210 THR A N 1
ATOM 1669 C CA . THR A 1 210 ? 2.071 21.058 2.929 1.00 24.25 210 THR A CA 1
ATOM 1670 C C . THR A 1 210 ? 2.569 20.139 1.816 1.00 24.25 210 THR A C 1
ATOM 1672 O O . THR A 1 210 ? 1.829 19.909 0.868 1.00 24.25 210 THR A O 1
ATOM 1675 N N . THR A 1 211 ? 3.764 19.552 1.905 1.00 27.44 211 THR A N 1
ATOM 1676 C CA . THR A 1 211 ? 4.322 18.803 0.762 1.00 27.44 211 THR A CA 1
ATOM 1677 C C . THR A 1 211 ? 3.601 17.472 0.513 1.00 27.44 211 THR A C 1
ATOM 1679 O O . THR A 1 211 ? 3.350 17.121 -0.632 1.00 27.44 211 THR A O 1
ATOM 1682 N N . PHE A 1 212 ? 3.168 16.766 1.564 1.00 29.69 212 PHE A N 1
ATOM 1683 C CA . PHE A 1 212 ? 2.461 15.484 1.421 1.00 29.69 212 PHE A CA 1
ATOM 1684 C C . PHE A 1 212 ? 0.964 15.660 1.101 1.00 29.69 212 PHE A C 1
ATOM 1686 O O . PHE A 1 212 ? 0.409 14.913 0.302 1.00 29.69 212 PHE A O 1
ATOM 1693 N N . SER A 1 213 ? 0.320 16.687 1.673 1.00 26.28 213 SER A N 1
ATOM 1694 C CA . SER A 1 213 ? -1.095 17.016 1.417 1.00 26.28 213 SER A CA 1
ATOM 1695 C C . SER A 1 213 ? -1.318 17.550 -0.004 1.00 26.28 213 SER A C 1
ATOM 1697 O O . SER A 1 213 ? -2.313 17.222 -0.644 1.00 26.28 213 SER A O 1
ATOM 1699 N N . ASN A 1 214 ? -0.365 18.326 -0.534 1.00 26.72 214 ASN A N 1
ATOM 1700 C CA . ASN A 1 214 ? -0.474 18.881 -1.883 1.00 26.72 214 ASN A CA 1
ATOM 1701 C C . ASN A 1 214 ? -0.201 17.838 -2.974 1.00 26.72 214 ASN A C 1
ATOM 1703 O O . ASN A 1 214 ? -0.893 17.874 -3.986 1.00 26.72 214 ASN A O 1
ATOM 1707 N N . SER A 1 215 ? 0.713 16.878 -2.766 1.00 31.50 215 SER A N 1
ATOM 1708 C CA . SER A 1 215 ? 0.840 15.727 -3.676 1.00 31.50 215 SER A CA 1
ATOM 1709 C C . SER A 1 215 ? -0.404 14.843 -3.616 1.00 31.50 215 SER A C 1
ATOM 1711 O O . SER A 1 215 ? -0.945 14.486 -4.652 1.00 31.50 215 SER A O 1
ATOM 1713 N N . PHE A 1 216 ? -0.947 14.579 -2.421 1.00 31.52 216 PHE A N 1
ATOM 1714 C CA . PHE A 1 216 ? -2.191 13.817 -2.273 1.00 31.52 216 PHE A CA 1
ATOM 1715 C C . PHE A 1 216 ? -3.379 14.461 -3.017 1.00 31.52 216 PHE A C 1
ATOM 1717 O O . PHE A 1 216 ? -4.199 13.743 -3.578 1.00 31.52 216 PHE A O 1
ATOM 1724 N N . MET A 1 217 ? -3.446 15.799 -3.083 1.00 27.92 217 MET A N 1
ATOM 1725 C CA . MET A 1 217 ? -4.504 16.535 -3.793 1.00 27.92 217 MET A CA 1
ATOM 1726 C C . MET A 1 217 ? -4.212 16.798 -5.285 1.00 27.92 217 MET A C 1
ATOM 1728 O O . MET A 1 217 ? -5.161 16.904 -6.060 1.00 27.92 217 MET A O 1
ATOM 1732 N N . SER A 1 218 ? -2.949 16.881 -5.732 1.00 31.64 218 SER A N 1
ATOM 1733 C CA . SER A 1 218 ? -2.622 17.085 -7.160 1.00 31.64 218 SER A CA 1
ATOM 1734 C C . SER A 1 218 ? -2.745 15.805 -7.996 1.00 31.64 218 SER A C 1
ATOM 1736 O O . SER A 1 218 ? -3.071 15.879 -9.180 1.00 31.64 218 SER A O 1
ATOM 1738 N N . ILE A 1 219 ? -2.579 14.640 -7.361 1.00 35.66 219 ILE A N 1
ATOM 1739 C CA . ILE A 1 219 ? -2.762 13.300 -7.948 1.00 35.66 219 ILE A CA 1
ATOM 1740 C C . ILE A 1 219 ? -4.227 13.043 -8.355 1.00 35.66 219 ILE A C 1
ATOM 1742 O O . ILE A 1 219 ? -4.506 12.272 -9.272 1.00 35.66 219 ILE A O 1
ATOM 1746 N N . ILE A 1 220 ? -5.176 13.718 -7.699 1.00 30.88 220 ILE A N 1
ATOM 1747 C CA . ILE A 1 220 ? -6.623 13.481 -7.830 1.00 30.88 220 ILE A CA 1
ATOM 1748 C C . ILE A 1 220 ? -7.249 14.210 -9.038 1.00 30.88 220 ILE A C 1
ATOM 1750 O O . ILE A 1 220 ? -8.295 13.799 -9.538 1.00 30.88 220 ILE A O 1
ATOM 1754 N N . GLY A 1 221 ? -6.621 15.276 -9.540 1.00 26.55 221 GLY A N 1
ATOM 1755 C CA . GLY A 1 221 ? -7.210 16.153 -10.563 1.00 26.55 221 GLY A CA 1
ATOM 1756 C C . GLY A 1 221 ? -7.452 15.525 -11.952 1.00 26.55 221 GLY A C 1
ATOM 1757 O O . GLY A 1 221 ? -8.518 15.766 -12.519 1.00 26.55 221 GLY A O 1
ATOM 1758 N N . PRO A 1 222 ? -6.516 14.753 -12.545 1.00 30.31 222 PRO A N 1
ATOM 1759 C CA . PRO A 1 222 ? -6.633 14.384 -13.967 1.00 30.31 222 PRO A CA 1
ATOM 1760 C C . PRO A 1 222 ? -7.347 13.056 -14.300 1.00 30.31 222 PRO A C 1
ATOM 1762 O O . PRO A 1 222 ? -7.764 12.878 -15.443 1.00 30.31 222 PRO A O 1
ATOM 1765 N N . SER A 1 223 ? -7.524 12.116 -13.363 1.00 29.94 223 SER A N 1
ATOM 1766 C CA . SER A 1 223 ? -7.950 10.725 -13.665 1.00 29.94 223 SER A CA 1
ATOM 1767 C C . SER A 1 223 ? -9.468 10.518 -13.877 1.00 29.94 223 SER A C 1
ATOM 1769 O O . SER A 1 223 ? -9.980 9.403 -13.780 1.00 29.94 223 SER A O 1
ATOM 1771 N N . LEU A 1 224 ? -10.219 11.582 -14.167 1.00 27.31 224 LEU A N 1
ATOM 1772 C CA . LEU A 1 224 ? -11.679 11.666 -14.003 1.00 27.31 224 LEU A CA 1
ATOM 1773 C C . LEU A 1 224 ? -12.541 11.218 -15.203 1.00 27.31 224 LEU A C 1
ATOM 1775 O O . LEU A 1 224 ? -13.653 11.713 -15.376 1.00 27.31 224 LEU A O 1
ATOM 1779 N N . MET A 1 225 ? -12.097 10.261 -16.025 1.00 24.94 225 MET A N 1
ATOM 1780 C CA . MET A 1 225 ? -12.928 9.735 -17.121 1.00 24.94 225 MET A CA 1
ATOM 1781 C C . MET A 1 225 ? -12.734 8.227 -17.354 1.00 24.94 225 MET A C 1
ATOM 1783 O O . MET A 1 225 ? -11.710 7.799 -17.876 1.00 24.94 225 MET A O 1
ATOM 1787 N N . ASN A 1 226 ? -13.813 7.479 -17.094 1.00 27.16 226 ASN A N 1
ATOM 1788 C CA . ASN A 1 226 ? -14.178 6.136 -17.578 1.00 27.16 226 ASN A CA 1
ATOM 1789 C C . ASN A 1 226 ? -14.012 4.898 -16.663 1.00 27.16 226 ASN A C 1
ATOM 1791 O O . ASN A 1 226 ? -12.933 4.527 -16.222 1.00 27.16 226 ASN A O 1
ATOM 1795 N N . VAL A 1 227 ? -15.134 4.153 -16.635 1.00 31.03 227 VAL A N 1
ATOM 1796 C CA . VAL A 1 227 ? -15.348 2.715 -16.349 1.00 31.03 227 VAL A CA 1
ATOM 1797 C C . VAL A 1 227 ? -15.760 2.333 -14.911 1.00 31.03 227 VAL A C 1
ATOM 1799 O O . VAL A 1 227 ? -14.967 1.817 -14.145 1.00 31.03 227 VAL A O 1
ATOM 1802 N N . LYS A 1 228 ? -17.061 2.421 -14.580 1.00 31.05 228 LYS A N 1
ATOM 1803 C CA . LYS A 1 228 ? -17.647 1.987 -13.282 1.00 31.05 228 LYS A CA 1
ATOM 1804 C C . LYS A 1 228 ? -17.689 0.455 -13.036 1.00 31.05 228 LYS A C 1
ATOM 1806 O O . LYS A 1 228 ? -17.712 0.037 -11.887 1.00 31.05 228 LYS A O 1
ATOM 1811 N N . ASN A 1 229 ? -17.663 -0.405 -14.066 1.00 31.34 229 ASN A N 1
ATOM 1812 C CA . ASN A 1 229 ? -17.998 -1.839 -13.895 1.00 31.34 229 ASN A CA 1
ATOM 1813 C C . ASN A 1 229 ? -16.817 -2.832 -13.827 1.00 31.34 229 ASN A C 1
ATOM 1815 O O . ASN A 1 229 ? -17.021 -3.968 -13.413 1.00 31.34 229 ASN A O 1
ATOM 1819 N N . GLN A 1 230 ? -15.587 -2.457 -14.203 1.00 33.25 230 GLN A N 1
ATOM 1820 C CA . GLN A 1 230 ? -14.431 -3.378 -14.139 1.00 33.25 230 GLN A CA 1
ATOM 1821 C C . GLN A 1 230 ? -13.656 -3.323 -12.812 1.00 33.25 230 GLN A C 1
ATOM 1823 O O . GLN A 1 230 ? -12.941 -4.273 -12.489 1.00 33.25 230 GLN A O 1
ATOM 1828 N N . PHE A 1 231 ? -13.785 -2.240 -12.043 1.00 37.97 231 PHE A N 1
ATOM 1829 C CA . PHE A 1 231 ? -13.003 -2.040 -10.818 1.00 37.97 231 PHE A CA 1
ATOM 1830 C C . PHE A 1 231 ? -13.575 -2.803 -9.620 1.00 37.97 231 PHE A C 1
ATOM 1832 O O . PHE A 1 231 ? -12.815 -3.437 -8.895 1.00 37.97 231 PHE A O 1
ATOM 1839 N N . VAL A 1 232 ? -14.902 -2.864 -9.486 1.00 41.81 232 VAL A N 1
ATOM 1840 C CA . VAL A 1 232 ? -15.591 -3.542 -8.372 1.00 41.81 232 VAL A CA 1
ATOM 1841 C C . VAL A 1 232 ? -15.212 -5.031 -8.285 1.00 41.81 232 VAL A C 1
ATOM 1843 O O . VAL A 1 232 ? -14.824 -5.523 -7.229 1.00 41.81 232 VAL A O 1
ATOM 1846 N N . THR A 1 233 ? -15.208 -5.753 -9.412 1.00 39.75 233 THR A N 1
ATOM 1847 C CA . THR A 1 233 ? -14.825 -7.179 -9.447 1.00 39.75 233 THR A CA 1
ATOM 1848 C C . THR A 1 233 ? -13.347 -7.409 -9.113 1.00 39.75 233 THR A C 1
ATOM 1850 O O . THR A 1 233 ? -12.993 -8.436 -8.531 1.00 39.75 233 THR A O 1
ATOM 1853 N N . ARG A 1 234 ? -12.470 -6.459 -9.462 1.00 46.25 234 ARG A N 1
ATOM 1854 C CA . ARG A 1 234 ? -11.034 -6.545 -9.165 1.00 46.25 234 ARG A CA 1
ATOM 1855 C C . ARG A 1 234 ? -10.762 -6.331 -7.677 1.00 46.25 234 ARG A C 1
ATOM 1857 O O . ARG A 1 234 ? -9.985 -7.096 -7.111 1.00 46.25 234 ARG A O 1
ATOM 1864 N N . SER A 1 235 ? -11.457 -5.394 -7.031 1.00 52.81 235 SER A N 1
ATOM 1865 C CA . SER A 1 235 ? -11.317 -5.136 -5.593 1.00 52.81 235 SER A CA 1
ATOM 1866 C C . SER A 1 235 ? -11.613 -6.373 -4.735 1.00 52.81 235 SER A C 1
ATOM 1868 O O . SER A 1 235 ? -10.855 -6.687 -3.815 1.00 52.81 235 SER A O 1
ATOM 1870 N N . TYR A 1 236 ? -12.640 -7.156 -5.088 1.00 62.38 236 TYR A N 1
ATOM 1871 C CA . TYR A 1 236 ? -12.960 -8.405 -4.381 1.00 62.38 236 TYR A CA 1
ATOM 1872 C C . TYR A 1 236 ? -11.905 -9.497 -4.564 1.00 62.38 236 TYR A C 1
ATOM 1874 O O . TYR A 1 236 ? -11.544 -10.173 -3.597 1.00 62.38 236 TYR A O 1
ATOM 1882 N N . LEU A 1 237 ? -11.393 -9.673 -5.789 1.00 56.97 237 LEU A N 1
ATOM 1883 C CA . LEU A 1 237 ? -10.368 -10.678 -6.079 1.00 56.97 237 LEU A CA 1
ATOM 1884 C C . LEU A 1 237 ? -9.113 -10.421 -5.248 1.00 56.97 237 LEU A C 1
ATOM 1886 O O . LEU A 1 237 ? -8.566 -11.338 -4.639 1.00 56.97 237 LEU A O 1
ATOM 1890 N N . TYR A 1 238 ? -8.663 -9.175 -5.186 1.00 58.12 238 TYR A N 1
ATOM 1891 C CA . TYR A 1 238 ? -7.455 -8.867 -4.445 1.00 58.12 238 TYR A CA 1
ATOM 1892 C C . TYR A 1 238 ? -7.665 -8.810 -2.933 1.00 58.12 238 TYR A C 1
ATOM 1894 O O . TYR A 1 238 ? -6.751 -9.196 -2.214 1.00 58.12 238 TYR A O 1
ATOM 1902 N N . CYS A 1 239 ? -8.839 -8.404 -2.432 1.00 65.88 239 CYS A N 1
ATOM 1903 C CA . CYS A 1 239 ? -9.169 -8.614 -1.020 1.00 65.88 239 CYS A CA 1
ATOM 1904 C C . CYS A 1 239 ? -9.101 -10.107 -0.683 1.00 65.88 239 CYS A C 1
ATOM 1906 O O . CYS A 1 239 ? -8.474 -10.492 0.300 1.00 65.88 239 CYS A O 1
ATOM 1908 N N . SER A 1 240 ? -9.657 -10.960 -1.545 1.00 63.69 240 SER A N 1
ATOM 1909 C CA . SER A 1 240 ? -9.575 -12.411 -1.374 1.00 63.69 240 SER A CA 1
ATOM 1910 C C . SER A 1 240 ? -8.124 -12.891 -1.358 1.00 63.69 240 SER A C 1
ATOM 1912 O O . SER A 1 240 ? -7.767 -13.688 -0.498 1.00 63.69 240 SER A O 1
ATOM 1914 N N . ILE A 1 241 ? -7.260 -12.367 -2.237 1.00 61.91 241 ILE A N 1
ATOM 1915 C CA . ILE A 1 241 ? -5.818 -12.659 -2.229 1.00 61.91 241 ILE A CA 1
ATOM 1916 C C . ILE A 1 241 ? -5.166 -12.156 -0.932 1.00 61.91 241 ILE A C 1
ATOM 1918 O O . ILE A 1 241 ? -4.434 -12.909 -0.297 1.00 61.91 241 ILE A O 1
ATOM 1922 N N . PHE A 1 242 ? -5.437 -10.925 -0.505 1.00 66.69 242 PHE A N 1
ATOM 1923 C CA . PHE A 1 242 ? -4.901 -10.338 0.725 1.00 66.69 242 PHE A CA 1
ATOM 1924 C C . PHE A 1 242 ? -5.284 -11.168 1.956 1.00 66.69 242 PHE A C 1
ATOM 1926 O O . PHE A 1 242 ? -4.417 -11.568 2.735 1.00 66.69 242 PHE A O 1
ATOM 1933 N N . CYS A 1 243 ? -6.566 -11.506 2.090 1.00 71.25 243 CYS A N 1
ATOM 1934 C CA . CYS A 1 243 ? -7.084 -12.356 3.155 1.00 71.25 243 CYS A CA 1
ATOM 1935 C C . CYS A 1 243 ? -6.494 -13.773 3.088 1.00 71.25 243 CYS A C 1
ATOM 1937 O O . CYS A 1 243 ? -6.058 -14.298 4.112 1.00 71.25 243 CYS A O 1
ATOM 1939 N N . ALA A 1 244 ? -6.410 -14.374 1.895 1.00 68.94 244 ALA A N 1
ATOM 1940 C CA . ALA A 1 244 ? -5.826 -15.703 1.696 1.00 68.94 244 ALA A CA 1
ATOM 1941 C C . ALA A 1 244 ? -4.326 -15.755 2.029 1.00 68.94 244 ALA A C 1
ATOM 1943 O O . ALA A 1 244 ? -3.832 -16.791 2.464 1.00 68.94 244 ALA A O 1
ATOM 1944 N N . ASN A 1 245 ? -3.611 -14.637 1.879 1.00 66.19 245 ASN A N 1
ATOM 1945 C CA . ASN A 1 245 ? -2.206 -14.496 2.270 1.00 66.19 245 ASN A CA 1
ATOM 1946 C C . ASN A 1 245 ? -2.039 -14.051 3.737 1.00 66.19 245 ASN A C 1
ATOM 1948 O O . ASN A 1 245 ? -0.971 -13.587 4.119 1.00 66.19 245 ASN A O 1
ATOM 1952 N N . GLY A 1 246 ? -3.081 -14.169 4.569 1.00 73.31 246 GLY A N 1
ATOM 1953 C CA . GLY A 1 246 ? -3.002 -13.872 6.001 1.00 73.31 246 GLY A CA 1
ATOM 1954 C C . GLY A 1 246 ? -2.917 -12.382 6.335 1.00 73.31 246 GLY A C 1
ATOM 1955 O O . GLY A 1 246 ? -2.572 -12.031 7.461 1.00 73.31 246 GLY A O 1
ATOM 1956 N N . GLY A 1 247 ? -3.248 -11.498 5.391 1.00 73.56 247 GLY A N 1
ATOM 1957 C CA . GLY A 1 247 ? -2.951 -10.081 5.536 1.00 73.56 247 GLY A CA 1
ATOM 1958 C C . GLY A 1 247 ? -3.684 -9.366 6.661 1.00 73.56 247 GLY A C 1
ATOM 1959 O O . GLY A 1 247 ? -3.111 -8.486 7.297 1.00 73.56 247 GLY A O 1
ATOM 1960 N N . VAL A 1 248 ? -4.905 -9.801 6.966 1.00 82.19 248 VAL A N 1
ATOM 1961 C CA . VAL A 1 248 ? -5.681 -9.303 8.110 1.00 82.19 248 VAL A CA 1
ATOM 1962 C C . VAL A 1 248 ? -4.932 -9.571 9.415 1.00 82.19 248 VAL A C 1
ATOM 1964 O O . VAL A 1 248 ? -4.599 -8.643 10.145 1.00 82.19 248 VAL A O 1
ATOM 1967 N N . LYS A 1 249 ? -4.555 -10.836 9.645 1.00 85.56 249 LYS A N 1
ATOM 1968 C CA . LYS A 1 249 ? -3.804 -11.255 10.836 1.00 85.56 249 LYS A CA 1
ATOM 1969 C C . LYS A 1 249 ? -2.455 -10.553 10.934 1.00 85.56 249 LYS A C 1
ATOM 1971 O O . LYS A 1 249 ? -2.023 -10.226 12.037 1.00 85.56 249 LYS A O 1
ATOM 1976 N N . LEU A 1 250 ? -1.798 -10.321 9.797 1.00 79.06 250 LEU A N 1
ATOM 1977 C CA . LEU A 1 250 ? -0.545 -9.583 9.761 1.00 79.06 250 LEU A CA 1
ATOM 1978 C C . LEU A 1 250 ? -0.730 -8.140 10.238 1.00 79.06 250 LEU A C 1
ATOM 1980 O O . LEU A 1 250 ? -0.020 -7.714 11.147 1.00 79.06 250 LEU A O 1
ATOM 1984 N N . LEU A 1 251 ? -1.687 -7.400 9.668 1.00 80.31 251 LEU A N 1
ATOM 1985 C CA . LEU A 1 251 ? -1.946 -6.017 10.072 1.00 80.31 251 LEU A CA 1
ATOM 1986 C C . LEU A 1 251 ? -2.304 -5.934 11.556 1.00 80.31 251 LEU A C 1
ATOM 1988 O O . LEU A 1 251 ? -1.681 -5.152 12.273 1.00 80.31 251 LEU A O 1
ATOM 1992 N N . SER A 1 252 ? -3.191 -6.796 12.050 1.00 88.75 252 SER A N 1
ATOM 1993 C CA . SER A 1 252 ? -3.536 -6.821 13.475 1.00 88.75 252 SER A CA 1
ATOM 1994 C C . SER A 1 252 ? -2.341 -7.202 14.354 1.00 88.75 252 SER A C 1
ATOM 1996 O O . SER A 1 252 ? -2.127 -6.604 15.409 1.00 88.75 252 SER A O 1
ATOM 1998 N N . SER A 1 253 ? -1.472 -8.120 13.911 1.00 85.69 253 SER A N 1
ATOM 1999 C CA . SER A 1 253 ? -0.219 -8.401 14.624 1.00 85.69 253 SER A CA 1
ATOM 2000 C C . SER A 1 253 ? 0.708 -7.186 14.668 1.00 85.69 253 SER A C 1
ATOM 2002 O O . SER A 1 253 ? 1.391 -7.006 15.676 1.00 85.69 253 SER A O 1
ATOM 2004 N N . ILE A 1 254 ? 0.769 -6.370 13.612 1.00 81.50 254 ILE A N 1
ATOM 2005 C CA . ILE A 1 254 ? 1.556 -5.130 13.607 1.00 81.50 254 ILE A CA 1
ATOM 2006 C C . ILE A 1 254 ? 0.960 -4.142 14.605 1.00 81.50 254 ILE A C 1
ATOM 2008 O O . ILE A 1 254 ? 1.709 -3.591 15.407 1.00 81.50 254 ILE A O 1
ATOM 2012 N N . VAL A 1 255 ? -0.367 -3.974 14.619 1.00 86.25 255 VAL A N 1
ATOM 2013 C CA . VAL A 1 255 ? -1.063 -3.120 15.595 1.00 86.25 255 VAL A CA 1
ATOM 2014 C C . VAL A 1 255 ? -0.686 -3.522 17.022 1.00 86.25 255 VAL A C 1
ATOM 2016 O O . VAL A 1 255 ? -0.303 -2.665 17.810 1.00 86.25 255 VAL A O 1
ATOM 2019 N N . ARG A 1 256 ? -0.728 -4.823 17.345 1.00 92.50 256 ARG A N 1
ATOM 2020 C CA . ARG A 1 256 ? -0.430 -5.348 18.694 1.00 92.50 256 ARG A CA 1
ATOM 2021 C C . ARG A 1 256 ? 1.050 -5.292 19.090 1.00 92.50 256 ARG A C 1
ATOM 2023 O O . ARG A 1 256 ? 1.350 -5.293 20.279 1.00 92.50 256 ARG A O 1
ATOM 2030 N N . LYS A 1 257 ? 1.976 -5.306 18.126 1.00 86.44 257 LYS A N 1
ATOM 2031 C CA . LYS A 1 257 ? 3.432 -5.295 18.377 1.00 86.44 257 LYS A CA 1
ATOM 2032 C C . LYS A 1 257 ? 4.065 -3.906 18.263 1.00 86.44 257 LYS A C 1
ATOM 2034 O O . LYS A 1 257 ? 5.227 -3.744 18.637 1.00 86.44 257 LYS A O 1
ATOM 2039 N N . ALA A 1 258 ? 3.351 -2.932 17.704 1.00 81.56 258 ALA A N 1
ATOM 2040 C CA . ALA A 1 258 ? 3.867 -1.593 17.462 1.00 81.56 258 ALA A CA 1
ATOM 2041 C C . ALA A 1 258 ? 4.286 -0.906 18.769 1.00 81.56 258 ALA A C 1
ATOM 2043 O O . ALA A 1 258 ? 3.554 -0.926 19.757 1.00 81.56 258 ALA A O 1
ATOM 2044 N N . LYS A 1 259 ? 5.458 -0.260 18.764 1.00 82.06 259 LYS A N 1
ATOM 2045 C CA . LYS A 1 259 ? 5.942 0.519 19.917 1.00 82.06 259 LYS A CA 1
ATOM 2046 C C . LYS A 1 259 ? 5.484 1.975 19.866 1.00 82.06 259 LYS A C 1
ATOM 2048 O O . LYS A 1 259 ? 5.571 2.682 20.867 1.00 82.06 259 LYS A O 1
ATOM 2053 N N . SER A 1 260 ? 5.013 2.424 18.703 1.00 83.88 260 SER A N 1
ATOM 2054 C CA . SER A 1 260 ? 4.548 3.783 18.452 1.00 83.88 260 SER A CA 1
ATOM 2055 C C . SER A 1 260 ? 3.099 3.798 17.966 1.00 83.88 260 SER A C 1
ATOM 2057 O O . SER A 1 260 ? 2.692 2.970 17.145 1.00 83.88 260 SER A O 1
ATOM 2059 N N . GLY A 1 261 ? 2.331 4.800 18.413 1.00 79.62 261 GLY A N 1
ATOM 2060 C CA . GLY A 1 261 ? 0.957 4.990 17.950 1.00 79.62 261 GLY A CA 1
ATOM 2061 C C . GLY A 1 261 ? 0.892 5.223 16.442 1.00 79.62 261 GLY A C 1
ATOM 2062 O O . GLY A 1 261 ? 0.023 4.693 15.761 1.00 79.62 261 GLY A O 1
ATOM 2063 N N . LYS A 1 262 ? 1.882 5.917 15.870 1.00 77.88 262 LYS A N 1
ATOM 2064 C CA . LYS A 1 262 ? 1.952 6.173 14.425 1.00 77.88 262 LYS A CA 1
ATOM 2065 C C . LYS A 1 262 ? 1.905 4.883 13.591 1.00 77.88 262 LYS A C 1
ATOM 2067 O O . LYS A 1 262 ? 1.178 4.838 12.601 1.00 77.88 262 LYS A O 1
ATOM 2072 N N . LEU A 1 263 ? 2.649 3.842 13.973 1.00 77.81 263 LEU A N 1
ATOM 2073 C CA . LEU A 1 263 ? 2.624 2.557 13.267 1.00 77.81 263 LEU A CA 1
ATOM 2074 C C . LEU A 1 263 ? 1.318 1.794 13.538 1.00 77.81 263 LEU A C 1
ATOM 2076 O O . LEU A 1 263 ? 0.686 1.326 12.590 1.00 77.81 263 LEU A O 1
ATOM 2080 N N . ALA A 1 264 ? 0.898 1.722 14.807 1.00 81.62 264 ALA A N 1
ATOM 2081 C CA . ALA A 1 264 ? -0.321 1.024 15.219 1.00 81.62 264 ALA A CA 1
ATOM 2082 C C . ALA A 1 264 ? -1.572 1.598 14.532 1.00 81.62 264 ALA A C 1
ATOM 2084 O O . ALA A 1 264 ? -2.325 0.875 13.883 1.00 81.62 264 ALA A O 1
ATOM 2085 N N . GLY A 1 265 ? -1.753 2.916 14.608 1.00 79.19 265 GLY A N 1
ATOM 2086 C CA . GLY A 1 265 ? -2.880 3.624 14.016 1.00 79.19 265 GLY A CA 1
ATOM 2087 C C . GLY A 1 265 ? -2.925 3.478 12.497 1.00 79.19 265 GLY A C 1
ATOM 2088 O O . GLY A 1 265 ? -3.990 3.201 11.949 1.00 79.19 265 GLY A O 1
ATOM 2089 N N . LYS A 1 266 ? -1.787 3.600 11.791 1.00 79.75 266 LYS A N 1
ATOM 2090 C CA . LYS A 1 266 ? -1.783 3.404 10.332 1.00 79.75 266 LYS A CA 1
ATOM 2091 C C . LYS A 1 266 ? -2.121 1.971 9.945 1.00 79.75 266 LYS A C 1
ATOM 2093 O O . LYS A 1 266 ? -2.924 1.807 9.035 1.00 79.75 266 LYS A O 1
ATOM 2098 N N . ALA A 1 267 ? -1.561 0.965 10.620 1.00 75.44 267 ALA A N 1
ATOM 2099 C CA . ALA A 1 267 ? -1.870 -0.440 10.349 1.00 75.44 267 ALA A CA 1
ATOM 2100 C C . ALA A 1 267 ? -3.373 -0.734 10.521 1.00 75.44 267 ALA A C 1
ATOM 2102 O O . ALA A 1 267 ? -3.995 -1.282 9.610 1.00 75.44 267 ALA A O 1
ATOM 2103 N N . ALA A 1 268 ? -3.970 -0.274 11.627 1.00 82.69 268 ALA A N 1
ATOM 2104 C CA . ALA A 1 268 ? -5.406 -0.404 11.889 1.00 82.69 268 ALA A CA 1
ATOM 2105 C C . ALA A 1 268 ? -6.257 0.344 10.844 1.00 82.69 268 ALA A C 1
ATOM 2107 O O . ALA A 1 268 ? -7.266 -0.165 10.345 1.00 82.69 268 ALA A O 1
ATOM 2108 N N . ARG A 1 269 ? -5.816 1.545 10.447 1.00 83.88 269 ARG A N 1
ATOM 2109 C CA . ARG A 1 269 ? -6.476 2.333 9.405 1.00 83.88 269 ARG A CA 1
ATOM 2110 C C . ARG A 1 269 ? -6.445 1.631 8.049 1.00 83.88 269 ARG A C 1
ATOM 2112 O O . ARG A 1 269 ? -7.446 1.693 7.352 1.00 83.88 269 ARG A O 1
ATOM 2119 N N . VAL A 1 270 ? -5.363 0.936 7.677 1.00 76.81 270 VAL A N 1
ATOM 2120 C CA . VAL A 1 270 ? -5.303 0.170 6.411 1.00 76.81 270 VAL A CA 1
ATOM 2121 C C . VAL A 1 270 ? -6.387 -0.879 6.352 1.00 76.81 270 VAL A C 1
ATOM 2123 O O . VAL A 1 270 ? -7.098 -0.962 5.354 1.00 76.81 270 VAL A O 1
ATOM 2126 N N . LEU A 1 271 ? -6.529 -1.653 7.424 1.00 80.44 271 LEU A N 1
ATOM 2127 C CA . LEU A 1 271 ? -7.530 -2.704 7.485 1.00 80.44 271 LEU A CA 1
ATOM 2128 C C . LEU A 1 271 ? -8.943 -2.129 7.312 1.00 80.44 271 LEU A C 1
ATOM 2130 O O . LEU A 1 271 ? -9.755 -2.673 6.564 1.00 80.44 271 LEU A O 1
ATOM 2134 N N . THR A 1 272 ? -9.195 -0.976 7.931 1.00 82.69 272 THR A N 1
ATOM 2135 C CA . THR A 1 272 ? -10.470 -0.262 7.815 1.00 82.69 272 THR A CA 1
ATOM 2136 C C . THR A 1 272 ? -10.689 0.323 6.420 1.00 82.69 272 THR A C 1
ATOM 2138 O O . THR A 1 272 ? -11.773 0.184 5.864 1.00 82.69 272 THR A O 1
ATOM 2141 N N . SER A 1 273 ? -9.657 0.901 5.799 1.00 78.50 273 SER A N 1
ATOM 2142 C CA . SER A 1 273 ? -9.718 1.372 4.410 1.00 78.50 273 SER A CA 1
ATOM 2143 C C . SER A 1 273 ? -10.040 0.233 3.441 1.00 78.50 273 SER A C 1
ATOM 2145 O O . SER A 1 273 ? -10.844 0.418 2.533 1.00 78.50 273 SER A O 1
ATOM 2147 N N . ILE A 1 274 ? -9.463 -0.959 3.643 1.00 73.94 274 ILE A N 1
ATOM 2148 C CA . ILE A 1 274 ? -9.802 -2.143 2.841 1.00 73.94 274 ILE A CA 1
ATOM 2149 C C . ILE A 1 274 ? -11.290 -2.471 3.017 1.00 73.94 274 ILE A C 1
ATOM 2151 O O . ILE A 1 274 ? -11.982 -2.697 2.029 1.00 73.94 274 ILE A O 1
ATOM 2155 N N . ALA A 1 275 ? -11.820 -2.438 4.240 1.00 80.50 275 ALA A N 1
ATOM 2156 C CA . ALA A 1 275 ? -13.236 -2.709 4.469 1.00 80.50 275 ALA A CA 1
ATOM 2157 C C . ALA A 1 275 ? -14.171 -1.661 3.841 1.00 80.50 275 ALA A C 1
ATOM 2159 O O . ALA A 1 275 ? -15.163 -2.049 3.227 1.00 80.50 275 ALA A O 1
ATOM 2160 N N . TYR A 1 276 ? -13.810 -0.374 3.873 1.00 76.75 276 TYR A N 1
ATOM 2161 C CA . TYR A 1 276 ? -14.514 0.683 3.133 1.00 76.75 276 TYR A CA 1
ATOM 2162 C C . TYR A 1 276 ? -14.630 0.371 1.637 1.00 76.75 276 TYR A C 1
ATOM 2164 O O . TYR A 1 276 ? -15.692 0.547 1.052 1.00 76.75 276 TYR A O 1
ATOM 2172 N N . THR A 1 277 ? -13.567 -0.147 1.010 1.00 65.94 277 THR A N 1
ATOM 2173 C CA . THR A 1 277 ? -13.605 -0.509 -0.422 1.00 65.94 277 THR A CA 1
ATOM 2174 C C . THR A 1 277 ? -14.489 -1.716 -0.743 1.00 65.94 277 THR A C 1
ATOM 2176 O O . THR A 1 277 ? -14.724 -2.020 -1.910 1.00 65.94 277 THR A O 1
ATOM 2179 N N . LEU A 1 278 ? -14.967 -2.424 0.280 1.00 70.56 278 LEU A N 1
ATOM 2180 C CA . LEU A 1 278 ? -15.752 -3.648 0.160 1.00 70.56 278 LEU A CA 1
ATOM 2181 C C . LEU A 1 278 ? -17.179 -3.474 0.678 1.00 70.56 278 LEU A C 1
ATOM 2183 O O . LEU A 1 278 ? -17.884 -4.475 0.783 1.00 70.56 278 LEU A O 1
ATOM 2187 N N . GLU A 1 279 ? -17.606 -2.248 0.993 1.00 71.94 279 GLU A N 1
ATOM 2188 C CA . GLU A 1 279 ? -18.916 -1.944 1.590 1.00 71.94 279 GLU A CA 1
ATOM 2189 C C . GLU A 1 279 ? -20.093 -2.572 0.820 1.00 71.94 279 GLU A C 1
ATOM 2191 O O . GLU A 1 279 ? -21.010 -3.120 1.430 1.00 71.94 279 GLU A O 1
ATOM 2196 N N . ASP A 1 280 ? -20.001 -2.622 -0.514 1.00 72.88 280 ASP A N 1
ATOM 2197 C CA . ASP A 1 280 ? -21.013 -3.219 -1.396 1.00 72.88 280 ASP A CA 1
ATOM 2198 C C . ASP A 1 280 ? -21.054 -4.759 -1.323 1.00 72.88 280 ASP A C 1
ATOM 2200 O O . ASP A 1 280 ? -21.901 -5.408 -1.937 1.00 72.88 280 ASP A O 1
ATOM 2204 N N . SER A 1 281 ? -20.141 -5.375 -0.569 1.00 77.25 281 SER A N 1
ATOM 2205 C CA . SER A 1 281 ? -20.060 -6.816 -0.359 1.00 77.25 281 SER A CA 1
ATOM 2206 C C . SER A 1 281 ? -20.067 -7.180 1.131 1.00 77.25 281 SER A C 1
ATOM 2208 O O . SER A 1 281 ? -19.013 -7.475 1.714 1.00 77.25 281 SER A O 1
ATOM 2210 N N . PRO A 1 282 ? -21.261 -7.341 1.731 1.00 80.12 282 PRO A N 1
ATOM 2211 C CA . PRO A 1 282 ? -21.417 -7.674 3.147 1.00 80.12 282 PRO A CA 1
ATOM 2212 C C . PRO A 1 282 ? -20.656 -8.931 3.600 1.00 80.12 282 PRO A C 1
ATOM 2214 O O . PRO A 1 282 ? -20.225 -9.017 4.747 1.00 80.12 282 PRO A O 1
ATOM 2217 N N . SER A 1 283 ? -20.476 -9.922 2.719 1.00 80.06 283 SER A N 1
ATOM 2218 C CA . SER A 1 283 ? -19.717 -11.144 3.019 1.00 80.06 283 SER A CA 1
ATOM 2219 C C . SER A 1 283 ? -18.230 -10.882 3.272 1.00 80.06 283 SER A C 1
ATOM 2221 O O . SER A 1 283 ? -17.681 -11.446 4.212 1.00 80.06 283 SER A O 1
ATOM 2223 N N . HIS A 1 284 ? -17.591 -10.019 2.477 1.00 75.69 284 HIS A N 1
ATOM 2224 C CA . HIS A 1 284 ? -16.172 -9.684 2.614 1.00 75.69 284 HIS A CA 1
ATOM 2225 C C . HIS A 1 284 ? -15.941 -8.744 3.799 1.00 75.69 284 HIS A C 1
ATOM 2227 O O . HIS A 1 284 ? -15.017 -8.964 4.575 1.00 75.69 284 HIS A O 1
ATOM 2233 N N . VAL A 1 285 ? -16.823 -7.761 4.007 1.00 81.62 285 VAL A N 1
ATOM 2234 C CA . VAL A 1 285 ? -16.759 -6.861 5.172 1.00 81.62 285 VAL A CA 1
ATOM 2235 C C . VAL A 1 285 ? -16.844 -7.636 6.487 1.00 81.62 285 VAL A C 1
ATOM 2237 O O . VAL A 1 285 ? -16.081 -7.372 7.421 1.00 81.62 285 VAL A O 1
ATOM 2240 N N . LYS A 1 286 ? -17.715 -8.651 6.556 1.00 85.75 286 LYS A N 1
ATOM 2241 C CA . LYS A 1 286 ? -17.823 -9.530 7.730 1.00 85.75 286 LYS A CA 1
ATOM 2242 C C . LYS A 1 286 ? -16.509 -10.229 8.083 1.00 85.75 286 LYS A C 1
ATOM 2244 O O . LYS A 1 286 ? -16.275 -10.460 9.264 1.00 85.75 286 LYS A O 1
ATOM 2249 N N . LEU A 1 287 ? -15.650 -10.528 7.103 1.00 83.69 287 LEU A N 1
ATOM 2250 C CA . LEU A 1 287 ? -14.341 -11.146 7.349 1.00 83.69 287 LEU A CA 1
ATOM 2251 C C . LEU A 1 287 ? -13.354 -10.199 8.043 1.00 83.69 287 LEU A C 1
ATOM 2253 O O . LEU A 1 287 ? -12.419 -10.679 8.667 1.00 83.69 287 LEU A O 1
ATOM 2257 N N . LEU A 1 288 ? -13.550 -8.883 7.921 1.00 87.81 288 LEU A N 1
ATOM 2258 C CA . LEU A 1 288 ? -12.643 -7.861 8.459 1.00 87.81 288 LEU A CA 1
ATOM 2259 C C . LEU A 1 288 ? -13.168 -7.227 9.751 1.00 87.81 288 LEU A C 1
ATOM 2261 O O . LEU A 1 288 ? -12.399 -6.679 10.532 1.00 87.81 288 LEU A O 1
ATOM 2265 N N . THR A 1 289 ? -14.484 -7.283 9.976 1.00 91.88 289 THR A N 1
ATOM 2266 C CA . THR A 1 289 ? -15.162 -6.530 11.044 1.00 91.88 289 THR A CA 1
ATOM 2267 C C . THR A 1 289 ? -14.615 -6.860 12.434 1.00 91.88 289 THR A C 1
ATOM 2269 O O . THR A 1 289 ? -14.365 -5.949 13.216 1.00 91.88 289 THR A O 1
ATOM 2272 N N . ALA A 1 290 ? -14.394 -8.141 12.746 1.00 93.50 290 ALA A N 1
ATOM 2273 C CA . ALA A 1 290 ? -13.900 -8.546 14.064 1.00 93.50 290 ALA A CA 1
ATOM 2274 C C . ALA A 1 290 ? -12.493 -7.991 14.352 1.00 93.50 290 ALA A C 1
ATOM 2276 O O . ALA A 1 290 ? -12.247 -7.460 15.437 1.00 93.50 290 ALA A O 1
ATOM 2277 N N . ASP A 1 291 ? -11.595 -8.069 13.369 1.00 94.44 291 ASP A N 1
ATOM 2278 C CA . ASP A 1 291 ? -10.226 -7.568 13.484 1.00 94.44 291 ASP A CA 1
ATOM 2279 C C . ASP A 1 291 ? -10.190 -6.032 13.542 1.00 94.44 291 ASP A C 1
ATOM 2281 O O . ASP A 1 291 ? -9.480 -5.480 14.378 1.00 94.44 291 ASP A O 1
ATOM 2285 N N . ILE A 1 292 ? -11.031 -5.334 12.763 1.00 94.75 292 ILE A N 1
ATOM 2286 C CA . ILE A 1 292 ? -11.175 -3.865 12.829 1.00 94.75 292 ILE A CA 1
ATOM 2287 C C . ILE A 1 292 ? -11.622 -3.418 14.218 1.00 94.75 292 ILE A C 1
ATOM 2289 O O . ILE A 1 292 ? -11.022 -2.511 14.790 1.00 94.75 292 ILE A O 1
ATOM 2293 N N . LEU A 1 293 ? -12.657 -4.052 14.777 1.00 96.19 293 LEU A N 1
ATOM 2294 C CA . LEU A 1 293 ? -13.147 -3.716 16.112 1.00 96.19 293 LEU A CA 1
ATOM 2295 C C . LEU A 1 293 ? -12.069 -3.979 17.175 1.00 96.19 293 LEU A C 1
ATOM 2297 O O . LEU A 1 293 ? -11.830 -3.139 18.043 1.00 96.19 293 LEU A O 1
ATOM 2301 N N . SER A 1 294 ? -11.377 -5.117 17.085 1.00 96.69 294 SER A N 1
ATOM 2302 C CA . SER A 1 294 ? -10.293 -5.453 18.009 1.00 96.69 294 SER A CA 1
ATOM 2303 C C . SER A 1 294 ? -9.135 -4.451 17.916 1.00 96.69 294 SER A C 1
ATOM 2305 O O . SER A 1 294 ? -8.624 -3.994 18.939 1.00 96.69 294 SER A O 1
ATOM 2307 N N . ASP A 1 295 ? -8.724 -4.083 16.701 1.00 96.06 295 ASP A N 1
ATOM 2308 C CA . ASP A 1 295 ? -7.644 -3.126 16.457 1.00 96.06 295 ASP A CA 1
ATOM 2309 C C . ASP A 1 295 ? -8.011 -1.709 16.887 1.00 96.06 295 ASP A C 1
ATOM 2311 O O . ASP A 1 295 ? -7.188 -1.045 17.517 1.00 96.06 295 ASP A O 1
ATOM 2315 N N . PHE A 1 296 ? -9.247 -1.274 16.638 1.00 96.50 296 PHE A N 1
ATOM 2316 C CA . PHE A 1 296 ? -9.763 -0.003 17.136 1.00 96.50 296 PHE A CA 1
ATOM 2317 C C . PHE A 1 296 ? -9.673 0.076 18.660 1.00 96.50 296 PHE A C 1
ATOM 2319 O O . PHE A 1 296 ? -9.082 1.015 19.190 1.00 96.50 296 PHE A O 1
ATOM 2326 N N . LEU A 1 297 ? -10.196 -0.936 19.363 1.00 96.19 297 LEU A N 1
ATOM 2327 C CA . LEU A 1 297 ? -10.165 -0.984 20.824 1.00 96.19 297 LEU A CA 1
ATOM 2328 C C . LEU A 1 297 ? -8.730 -0.941 21.356 1.00 96.19 297 LEU A C 1
ATOM 2330 O O . LEU A 1 297 ? -8.428 -0.185 22.276 1.00 96.19 297 LEU A O 1
ATOM 2334 N N . TYR A 1 298 ? -7.824 -1.705 20.750 1.00 96.44 298 TYR A N 1
ATOM 2335 C CA . TYR A 1 298 ? -6.432 -1.725 21.177 1.00 96.44 298 TYR A CA 1
ATOM 2336 C C . TYR A 1 298 ? -5.732 -0.376 20.970 1.00 96.44 298 TYR A C 1
ATOM 2338 O O . TYR A 1 298 ? -5.039 0.099 21.874 1.00 96.44 298 TYR A O 1
ATOM 2346 N N . VAL A 1 299 ? -5.906 0.258 19.805 1.00 94.75 299 VAL A N 1
ATOM 2347 C CA . VAL A 1 299 ? -5.328 1.585 19.529 1.00 94.75 299 VAL A CA 1
ATOM 2348 C C . VAL A 1 299 ? -5.922 2.626 20.475 1.00 94.75 299 VAL A C 1
ATOM 2350 O O . VAL A 1 299 ? -5.185 3.457 21.004 1.00 94.75 299 VAL A O 1
ATOM 2353 N N . LEU A 1 300 ? -7.221 2.543 20.759 1.00 94.56 300 LEU A N 1
ATOM 2354 C CA . LEU A 1 300 ? -7.902 3.417 21.708 1.00 94.56 300 LEU A CA 1
ATOM 2355 C C . LEU A 1 300 ? -7.354 3.258 23.138 1.00 94.56 300 LEU A C 1
ATOM 2357 O O . LEU A 1 300 ? -7.126 4.246 23.829 1.00 94.56 300 LEU A O 1
ATOM 2361 N N . GLN A 1 301 ? -7.086 2.033 23.587 1.00 93.94 301 GLN A N 1
ATOM 2362 C CA . GLN A 1 301 ? -6.576 1.781 24.939 1.00 93.94 301 GLN A CA 1
ATOM 2363 C C . GLN A 1 301 ? -5.106 2.185 25.119 1.00 93.94 301 GLN A C 1
ATOM 2365 O O . GLN A 1 301 ? -4.723 2.644 26.193 1.00 93.94 301 GLN A O 1
ATOM 2370 N N . ASN A 1 302 ? -4.275 2.016 24.086 1.00 94.44 302 ASN A N 1
ATOM 2371 C CA . ASN A 1 302 ? -2.817 2.132 24.221 1.00 94.44 302 ASN A CA 1
ATOM 2372 C C . ASN A 1 302 ? -2.236 3.410 23.598 1.00 94.44 302 ASN A C 1
ATOM 2374 O O . ASN A 1 302 ? -1.183 3.879 24.029 1.00 94.44 302 ASN A O 1
ATOM 2378 N N . PHE A 1 303 ? -2.899 3.984 22.590 1.00 93.88 303 PHE A N 1
ATOM 2379 C CA . PHE A 1 303 ? -2.325 5.032 21.738 1.00 93.88 303 PHE A CA 1
ATOM 2380 C C . PHE A 1 303 ? -3.282 6.186 21.417 1.00 93.88 303 PHE A C 1
ATOM 2382 O O . PHE A 1 303 ? -2.996 6.970 20.513 1.00 93.88 303 PHE A O 1
ATOM 2389 N N . ALA A 1 304 ? -4.390 6.348 22.143 1.00 90.75 304 ALA A N 1
ATOM 2390 C CA . ALA A 1 304 ? -5.430 7.298 21.748 1.00 90.75 304 ALA A CA 1
ATOM 2391 C C . ALA A 1 304 ? -4.965 8.742 21.538 1.00 90.75 304 ALA A C 1
ATOM 2393 O O . ALA A 1 304 ? -5.352 9.376 20.561 1.00 90.75 304 ALA A O 1
ATOM 2394 N N . THR A 1 305 ? -4.077 9.251 22.391 1.00 89.94 305 THR A N 1
ATOM 2395 C CA . THR A 1 305 ? -3.543 10.616 22.257 1.00 89.94 305 THR A CA 1
ATOM 2396 C C . THR A 1 305 ? -2.574 10.784 21.082 1.00 89.94 305 THR A C 1
ATOM 2398 O O . THR A 1 305 ? -2.297 11.909 20.680 1.00 89.94 305 THR A O 1
ATOM 2401 N N . GLN A 1 306 ? -2.053 9.686 20.525 1.00 87.12 306 GLN A N 1
ATOM 2402 C CA . GLN A 1 306 ? -1.132 9.680 19.382 1.00 87.12 306 GLN A CA 1
ATOM 2403 C C . GLN A 1 306 ? -1.837 9.388 18.047 1.00 87.12 306 GLN A C 1
ATOM 2405 O O . GLN A 1 306 ? -1.224 9.559 16.994 1.00 87.12 306 GLN A O 1
ATOM 2410 N N . CYS A 1 307 ? -3.087 8.917 18.085 1.00 87.94 307 CYS A N 1
ATOM 2411 C CA . CYS A 1 307 ? -3.797 8.342 16.939 1.00 87.94 307 CYS A CA 1
ATOM 2412 C C . CYS A 1 307 ? -5.200 8.925 16.744 1.00 87.94 307 CYS A C 1
ATOM 2414 O O . CYS A 1 307 ? -6.065 8.227 16.226 1.00 87.94 307 CYS A O 1
ATOM 2416 N N . THR A 1 308 ? -5.453 10.167 17.164 1.00 89.12 308 THR A N 1
ATOM 2417 C CA . THR A 1 308 ? -6.796 10.774 17.098 1.00 89.12 308 THR A CA 1
ATOM 2418 C C . THR A 1 308 ? -7.387 10.712 15.691 1.00 89.12 308 THR A C 1
ATOM 2420 O O . THR A 1 308 ? -8.470 10.172 15.520 1.00 89.12 308 THR A O 1
ATOM 2423 N N . SER A 1 309 ? -6.631 11.117 14.663 1.00 84.88 309 SER A N 1
ATOM 2424 C CA . SER A 1 309 ? -7.116 11.113 13.272 1.00 84.88 309 SER A CA 1
ATOM 2425 C C . SER A 1 309 ? -7.427 9.716 12.720 1.00 84.88 309 SER A C 1
ATOM 2427 O O . SER A 1 309 ? -8.326 9.540 11.901 1.00 84.88 309 SER A O 1
ATOM 2429 N N . GLU A 1 310 ? -6.667 8.703 13.139 1.00 85.69 310 GLU A N 1
ATOM 2430 C CA . GLU A 1 310 ? -6.906 7.312 12.771 1.00 85.69 310 GLU A CA 1
ATOM 2431 C C . GLU A 1 310 ? -8.111 6.750 13.522 1.00 85.69 310 GLU A C 1
ATOM 2433 O O . GLU A 1 310 ? -8.913 6.044 12.921 1.00 85.69 310 GLU A O 1
ATOM 2438 N N . LEU A 1 311 ? -8.258 7.077 14.806 1.00 91.81 311 LEU A N 1
ATOM 2439 C CA . LEU A 1 311 ? -9.398 6.665 15.617 1.00 91.81 311 LEU A CA 1
ATOM 2440 C C . LEU A 1 311 ? -10.697 7.321 15.152 1.00 91.81 311 LEU A C 1
ATOM 2442 O O . LEU A 1 311 ? -11.705 6.629 15.105 1.00 91.81 311 LEU A O 1
ATOM 2446 N N . ASP A 1 312 ? -10.676 8.590 14.746 1.00 89.75 312 ASP A N 1
ATOM 2447 C CA . ASP A 1 312 ? -11.831 9.237 14.119 1.00 89.75 312 ASP A CA 1
ATOM 2448 C C . ASP A 1 312 ? -12.237 8.480 12.851 1.00 89.75 312 ASP A C 1
ATOM 2450 O O . ASP A 1 312 ? -13.360 7.997 12.756 1.00 89.75 312 ASP A O 1
ATOM 2454 N N . TYR A 1 313 ? -11.295 8.249 11.930 1.00 86.19 313 TYR A N 1
ATOM 2455 C CA . TYR A 1 313 ? -11.571 7.543 10.674 1.00 86.19 313 TYR A CA 1
ATOM 2456 C C . TYR A 1 313 ? -12.129 6.125 10.883 1.00 86.19 313 TYR A C 1
ATOM 2458 O O . TYR A 1 313 ? -13.060 5.694 10.197 1.00 86.19 313 TYR A O 1
ATOM 2466 N N . ILE A 1 314 ? -11.543 5.368 11.817 1.00 91.50 314 ILE A N 1
ATOM 2467 C CA . ILE A 1 314 ? -11.995 4.004 12.117 1.00 91.50 314 ILE A CA 1
ATOM 2468 C C . ILE A 1 314 ? -13.333 4.030 12.864 1.00 91.50 314 ILE A C 1
ATOM 2470 O O . ILE A 1 314 ? -14.205 3.201 12.613 1.00 91.50 314 ILE A O 1
ATOM 2474 N N . GLY A 1 315 ? -13.517 4.993 13.761 1.00 93.62 315 GLY A N 1
ATOM 2475 C CA . GLY A 1 315 ? -14.747 5.179 14.512 1.00 93.62 315 GLY A CA 1
ATOM 2476 C C . GLY A 1 315 ? -15.930 5.572 13.632 1.00 93.62 315 GLY A C 1
ATOM 2477 O O . GLY A 1 315 ? -17.006 5.007 13.810 1.00 93.62 315 GLY A O 1
ATOM 2478 N N . GLU A 1 316 ? -15.727 6.451 12.646 1.00 91.44 316 GLU A N 1
ATOM 2479 C CA . GLU A 1 316 ? -16.709 6.767 11.597 1.00 91.44 316 GLU A CA 1
ATOM 2480 C C . GLU A 1 316 ? -17.134 5.502 10.851 1.00 91.44 316 GLU A C 1
ATOM 2482 O O . GLU A 1 316 ? -18.324 5.220 10.730 1.00 91.44 316 GLU A O 1
ATOM 2487 N N . TYR A 1 317 ? -16.172 4.662 10.453 1.00 90.06 317 TYR A N 1
ATOM 2488 C CA . TYR A 1 317 ? -16.487 3.395 9.791 1.00 90.06 317 TYR A CA 1
ATOM 2489 C C . TYR A 1 317 ? -17.374 2.491 10.658 1.00 90.06 317 TYR A C 1
ATOM 2491 O O . TYR A 1 317 ? -18.365 1.924 10.190 1.00 90.06 317 TYR A O 1
ATOM 2499 N N . ILE A 1 318 ? -17.033 2.352 11.943 1.00 94.19 318 ILE A N 1
ATOM 2500 C CA . ILE A 1 318 ? -17.817 1.549 12.887 1.00 94.19 318 ILE A CA 1
ATOM 2501 C C . ILE A 1 318 ? -19.213 2.155 13.075 1.00 94.19 318 ILE A C 1
ATOM 2503 O O . ILE A 1 318 ? -20.204 1.421 13.133 1.00 94.19 318 ILE A O 1
ATOM 2507 N N . LEU A 1 319 ? -19.312 3.481 13.162 1.00 92.88 319 LEU A N 1
ATOM 2508 C CA . LEU A 1 319 ? -20.567 4.204 13.340 1.00 92.88 319 LEU A CA 1
ATOM 2509 C C . LEU A 1 319 ? -21.507 4.025 12.144 1.00 92.88 319 LEU A C 1
ATOM 2511 O O . LEU A 1 319 ? -22.691 3.748 12.352 1.00 92.88 319 LEU A O 1
ATOM 2515 N N . ASP A 1 320 ? -20.979 4.078 10.929 1.00 89.69 320 ASP A N 1
ATOM 2516 C CA . ASP A 1 320 ? -21.795 4.133 9.718 1.00 89.69 320 ASP A CA 1
ATOM 2517 C C . ASP A 1 320 ? -22.063 2.748 9.115 1.00 89.69 320 ASP A C 1
ATOM 2519 O O . ASP A 1 320 ? -23.181 2.471 8.678 1.00 89.69 320 ASP A O 1
ATOM 2523 N N . PHE A 1 321 ? -21.083 1.837 9.146 1.00 89.19 321 PHE A N 1
ATOM 2524 C CA . PHE A 1 321 ? -21.123 0.612 8.332 1.00 89.19 321 PHE A CA 1
ATOM 2525 C C . PHE A 1 321 ? -21.201 -0.690 9.132 1.00 89.19 321 PHE A C 1
ATOM 2527 O O . PHE A 1 321 ? -21.658 -1.709 8.608 1.00 89.19 321 PHE A O 1
ATOM 2534 N N . VAL A 1 322 ? -20.785 -0.700 10.401 1.00 90.81 322 VAL A N 1
ATOM 2535 C CA . VAL A 1 322 ? -20.830 -1.925 11.215 1.00 90.81 322 VAL A CA 1
ATOM 2536 C C . VAL A 1 322 ? -22.225 -2.118 11.811 1.00 90.81 322 VAL A C 1
ATOM 2538 O O . VAL A 1 322 ? -22.723 -1.266 12.550 1.00 90.81 322 VAL A O 1
ATOM 2541 N N . ASP A 1 323 ? -22.864 -3.256 11.521 1.00 89.75 323 ASP A N 1
ATOM 2542 C CA . ASP A 1 323 ? -24.128 -3.638 12.164 1.00 89.75 323 ASP A CA 1
ATOM 2543 C C . ASP A 1 323 ? -23.898 -3.826 13.668 1.00 89.75 323 ASP A C 1
ATOM 2545 O O . ASP A 1 323 ? -23.007 -4.561 14.094 1.00 89.75 323 ASP A O 1
ATOM 2549 N N . ILE A 1 324 ? -24.743 -3.190 14.476 1.00 90.06 324 ILE A N 1
ATOM 2550 C CA . ILE A 1 324 ? -24.717 -3.278 15.934 1.00 90.06 324 ILE A CA 1
ATOM 2551 C C . ILE A 1 324 ? -24.774 -4.729 16.438 1.00 90.06 324 ILE A C 1
ATOM 2553 O O . ILE A 1 324 ? -24.147 -5.066 17.437 1.00 90.06 324 ILE A O 1
ATOM 2557 N N . LYS A 1 325 ? -25.462 -5.618 15.710 1.00 90.19 325 LYS A N 1
ATOM 2558 C CA . LYS A 1 325 ? -25.575 -7.047 16.042 1.00 90.19 325 LYS A CA 1
ATOM 2559 C C . LYS A 1 325 ? -24.281 -7.826 15.812 1.00 90.19 325 LYS A C 1
ATOM 2561 O O . LYS A 1 325 ? -24.157 -8.944 16.304 1.00 90.19 325 LYS A O 1
ATOM 2566 N N . ALA A 1 326 ? -23.349 -7.275 15.036 1.00 89.50 326 ALA A N 1
ATOM 2567 C CA . ALA A 1 326 ? -22.048 -7.882 14.779 1.00 89.50 326 ALA A CA 1
ATOM 2568 C C . ALA A 1 326 ? -21.012 -7.540 15.864 1.00 89.50 326 ALA A C 1
ATOM 2570 O O . ALA A 1 326 ? -19.924 -8.111 15.851 1.00 89.50 326 ALA A O 1
ATOM 2571 N N . ILE A 1 327 ? -21.338 -6.633 16.793 1.00 93.00 327 ILE A N 1
ATOM 2572 C CA . ILE A 1 327 ? -20.443 -6.197 17.866 1.00 93.00 327 ILE A CA 1
ATOM 2573 C C . ILE A 1 327 ? -20.707 -7.055 19.116 1.00 93.00 327 ILE A C 1
ATOM 2575 O O . ILE A 1 327 ? -21.817 -7.018 19.651 1.00 93.00 327 ILE A O 1
ATOM 2579 N N . PRO A 1 328 ? -19.719 -7.822 19.618 1.00 94.19 328 PRO A N 1
ATOM 2580 C CA . PRO A 1 328 ? -19.865 -8.559 20.871 1.00 94.19 328 PRO A CA 1
ATOM 2581 C C . PRO A 1 328 ? -20.130 -7.618 22.051 1.00 94.19 328 PRO A C 1
ATOM 2583 O O . PRO A 1 328 ? -19.511 -6.556 22.155 1.00 94.19 328 PRO A O 1
ATOM 2586 N N . LYS A 1 329 ? -21.019 -8.015 22.968 1.00 93.50 329 LYS A N 1
ATOM 2587 C CA . LYS A 1 329 ? -21.443 -7.174 24.099 1.00 93.50 329 LYS A CA 1
ATOM 2588 C C . LYS A 1 329 ? -20.276 -6.794 25.011 1.00 93.50 329 LYS A C 1
ATOM 2590 O O . LYS A 1 329 ? -20.192 -5.651 25.452 1.00 93.50 329 LYS A O 1
ATOM 2595 N N . GLU A 1 330 ? -19.367 -7.729 25.273 1.00 94.25 330 GLU A N 1
ATOM 2596 C CA . GLU A 1 330 ? -18.164 -7.487 26.073 1.00 94.25 330 GLU A CA 1
ATOM 2597 C C . GLU A 1 330 ? -17.282 -6.413 25.422 1.00 94.25 330 GLU A C 1
ATOM 2599 O O . GLU A 1 330 ? -16.902 -5.440 26.068 1.00 94.25 330 GLU A O 1
ATOM 2604 N N . MET A 1 331 ? -17.056 -6.527 24.112 1.00 94.31 331 MET A N 1
ATOM 2605 C CA . MET A 1 331 ? -16.251 -5.577 23.345 1.00 94.31 331 MET A CA 1
ATOM 2606 C C . MET A 1 331 ? -16.896 -4.186 23.285 1.00 94.31 331 MET A C 1
ATOM 2608 O O . MET A 1 331 ? -16.199 -3.183 23.425 1.00 94.31 331 MET A O 1
ATOM 2612 N N . ALA A 1 332 ? -18.222 -4.111 23.129 1.00 94.00 332 ALA A N 1
ATOM 2613 C CA . ALA A 1 332 ? -18.952 -2.845 23.163 1.00 94.00 332 ALA A CA 1
ATOM 2614 C C . ALA A 1 332 ? -18.799 -2.137 24.520 1.00 94.00 332 ALA A C 1
ATOM 2616 O O . ALA A 1 332 ? -18.519 -0.939 24.554 1.00 94.00 332 ALA A O 1
ATOM 2617 N N . ASN A 1 333 ? -18.917 -2.876 25.630 1.00 93.94 333 ASN A N 1
ATOM 2618 C CA . ASN A 1 333 ? -18.698 -2.340 26.977 1.00 93.94 333 ASN A CA 1
ATOM 2619 C C . ASN A 1 333 ? -17.272 -1.799 27.154 1.00 93.94 333 ASN A C 1
ATOM 2621 O O . ASN A 1 333 ? -17.089 -0.700 27.676 1.00 93.94 333 ASN A O 1
ATOM 2625 N N . GLU A 1 334 ? -16.263 -2.547 26.700 1.00 95.00 334 GLU A N 1
ATOM 2626 C CA . GLU A 1 334 ? -14.860 -2.128 26.791 1.00 95.00 334 GLU A CA 1
ATOM 2627 C C . GLU A 1 334 ? -14.563 -0.884 25.946 1.00 95.00 334 GLU A C 1
ATOM 2629 O O . GLU A 1 334 ? -13.837 0.002 26.399 1.00 95.00 334 GLU A O 1
ATOM 2634 N N . MET A 1 335 ? -15.144 -0.779 24.747 1.00 94.25 335 MET A N 1
ATOM 2635 C CA . MET A 1 335 ? -15.028 0.413 23.902 1.00 94.25 335 MET A CA 1
ATOM 2636 C C . MET A 1 335 ? -15.691 1.630 24.544 1.00 94.25 335 MET A C 1
ATOM 2638 O O . MET A 1 335 ? -15.079 2.694 24.567 1.00 94.25 335 MET A O 1
ATOM 2642 N N . VAL A 1 336 ? -16.901 1.483 25.098 1.00 94.19 336 VAL A N 1
ATOM 2643 C CA . VAL A 1 336 ? -17.598 2.574 25.804 1.00 94.19 336 VAL A CA 1
ATOM 2644 C C . VAL A 1 336 ? -16.765 3.060 26.981 1.00 94.19 336 VAL A C 1
ATOM 2646 O O . VAL A 1 336 ? -16.484 4.252 27.066 1.00 94.19 336 VAL A O 1
ATOM 2649 N N . ALA A 1 337 ? -16.303 2.146 27.837 1.00 93.62 337 ALA A N 1
ATOM 2650 C CA . ALA A 1 337 ? -15.440 2.505 28.955 1.00 93.62 337 ALA A CA 1
ATOM 2651 C C . ALA A 1 337 ? -14.170 3.212 28.458 1.00 93.62 337 ALA A C 1
ATOM 2653 O O . ALA A 1 337 ? -13.811 4.276 28.954 1.00 93.62 337 ALA A O 1
ATOM 2654 N N . SER A 1 338 ? -13.516 2.667 27.431 1.00 92.88 338 SER A N 1
ATOM 2655 C CA . SER A 1 338 ? -12.296 3.260 26.885 1.00 92.88 338 SER A CA 1
ATOM 2656 C C . SER A 1 338 ? -12.540 4.667 26.338 1.00 92.88 338 SER A C 1
ATOM 2658 O O . SER A 1 338 ? -11.724 5.533 26.613 1.00 92.88 338 SER A O 1
ATOM 2660 N N . LEU A 1 339 ? -13.649 4.920 25.632 1.00 91.56 339 LEU A N 1
ATOM 2661 C CA . LEU A 1 339 ? -14.014 6.241 25.099 1.00 91.56 339 LEU A CA 1
ATOM 2662 C C . LEU A 1 339 ? -14.338 7.251 26.209 1.00 91.56 339 LEU A C 1
ATOM 2664 O O . LEU A 1 339 ? -13.905 8.394 26.122 1.00 91.56 339 LEU A O 1
ATOM 2668 N N . GLU A 1 340 ? -15.048 6.840 27.261 1.00 89.56 340 GLU A N 1
ATOM 2669 C CA . GLU A 1 340 ? -15.443 7.727 28.368 1.00 89.56 340 GLU A CA 1
ATOM 2670 C C . GLU A 1 340 ? -14.279 8.084 29.299 1.00 89.56 340 GLU A C 1
ATOM 2672 O O . GLU A 1 340 ? -14.225 9.188 29.842 1.00 89.56 340 GLU A O 1
ATOM 2677 N N . TYR A 1 341 ? -13.332 7.161 29.482 1.00 86.00 341 TYR A N 1
ATOM 2678 C CA . TYR A 1 341 ? -12.118 7.402 30.263 1.00 86.00 341 TYR A CA 1
ATOM 2679 C C . TYR A 1 341 ? -10.974 7.989 29.427 1.00 86.00 341 TYR A C 1
ATOM 2681 O O . TYR A 1 341 ? -9.972 8.444 29.996 1.00 86.00 341 TYR A O 1
ATOM 2689 N N . CYS A 1 342 ? -11.089 7.990 28.095 1.00 77.75 342 CYS A N 1
ATOM 2690 C CA . CYS A 1 342 ? -10.051 8.536 27.237 1.00 77.75 342 CYS A CA 1
ATOM 2691 C C . CYS A 1 342 ? -9.960 10.052 27.400 1.00 77.75 342 CYS A C 1
ATOM 2693 O O . CYS A 1 342 ? -10.946 10.769 27.287 1.00 77.75 342 CYS A O 1
ATOM 2695 N N . LYS A 1 343 ? -8.740 10.562 27.583 1.00 68.31 343 LYS A N 1
ATOM 2696 C CA . LYS A 1 343 ? -8.461 12.007 27.526 1.00 68.31 343 LYS A CA 1
ATOM 2697 C C . LYS A 1 343 ? -8.198 12.510 26.101 1.00 68.31 343 LYS A C 1
ATOM 2699 O O . LYS A 1 343 ? -7.793 13.658 25.938 1.00 68.31 343 LYS A O 1
ATOM 2704 N N . ALA A 1 344 ? -8.314 11.644 25.096 1.00 74.06 344 ALA A N 1
ATOM 2705 C CA . ALA A 1 344 ? -8.112 12.018 23.705 1.00 74.06 344 ALA A CA 1
ATOM 2706 C C . ALA A 1 344 ? -9.380 12.678 23.153 1.00 74.06 344 ALA A C 1
ATOM 2708 O O . ALA A 1 344 ? -10.479 12.163 23.342 1.00 74.06 344 ALA A O 1
ATOM 2709 N N . ASP A 1 345 ? -9.204 13.802 22.465 1.00 82.25 345 ASP A N 1
ATOM 2710 C CA . ASP A 1 345 ? -10.279 14.521 21.785 1.00 82.25 345 ASP A CA 1
ATOM 2711 C C . ASP A 1 345 ? -10.621 13.788 20.479 1.00 82.25 345 ASP A C 1
ATOM 2713 O O . ASP A 1 345 ? -9.998 14.013 19.442 1.00 82.25 345 ASP A O 1
ATOM 2717 N N . ILE A 1 346 ? -11.517 12.801 20.580 1.00 87.44 346 ILE A N 1
ATOM 2718 C CA . ILE A 1 346 ? -12.024 12.007 19.454 1.00 87.44 346 ILE A CA 1
ATOM 2719 C C . ILE A 1 346 ? -13.404 12.557 19.102 1.00 87.44 346 ILE A C 1
ATOM 2721 O O . ILE A 1 346 ? -14.353 12.427 19.885 1.00 87.44 346 ILE A O 1
ATOM 2725 N N . SER A 1 347 ? -13.519 13.145 17.915 1.00 88.69 347 SER A N 1
ATOM 2726 C CA . SER A 1 347 ? -14.700 13.888 17.460 1.00 88.69 347 SER A CA 1
ATOM 2727 C C . SER A 1 347 ? -15.970 13.033 17.401 1.00 88.69 347 SER A C 1
ATOM 2729 O O . SER A 1 347 ? -17.068 13.512 17.679 1.00 88.69 347 SER A O 1
ATOM 2731 N N . ILE A 1 348 ? -15.823 11.741 17.099 1.00 89.06 348 ILE A N 1
ATOM 2732 C CA . ILE A 1 348 ? -16.943 10.801 16.945 1.00 89.06 348 ILE A CA 1
ATOM 2733 C C . ILE A 1 348 ? -17.353 10.089 18.239 1.00 89.06 348 ILE A C 1
ATOM 2735 O O . ILE A 1 348 ? -18.274 9.268 18.225 1.00 89.06 348 ILE A O 1
ATOM 2739 N N . SER A 1 349 ? -16.683 10.382 19.359 1.00 90.06 349 SER A N 1
ATOM 2740 C CA . SER A 1 349 ? -16.816 9.636 20.618 1.00 90.06 349 SER A CA 1
ATOM 2741 C C . SER A 1 349 ? -18.255 9.566 21.137 1.00 90.06 349 SER A C 1
ATOM 2743 O O . SER A 1 349 ? -18.747 8.470 21.402 1.00 90.06 349 SER A O 1
ATOM 2745 N N . GLU A 1 350 ? -18.969 10.692 21.222 1.00 91.19 350 GLU A N 1
ATOM 2746 C CA . GLU A 1 350 ? -20.339 10.742 21.755 1.00 91.19 350 GLU A CA 1
ATOM 2747 C C . GLU A 1 350 ? -21.323 9.886 20.941 1.00 91.19 350 GLU A C 1
ATOM 2749 O O . GLU A 1 350 ? -22.094 9.091 21.492 1.00 91.19 350 GLU A O 1
ATOM 2754 N N . ASN A 1 351 ? -21.274 10.012 19.611 1.00 93.62 351 ASN A N 1
ATOM 2755 C CA . ASN A 1 351 ? -22.143 9.266 18.702 1.00 93.62 351 ASN A CA 1
ATOM 2756 C C . ASN A 1 351 ? -21.829 7.768 18.737 1.00 93.62 351 ASN A C 1
ATOM 2758 O O . ASN A 1 351 ? -22.745 6.939 18.769 1.00 93.62 351 ASN A O 1
ATOM 2762 N N . LEU A 1 352 ? -20.542 7.418 18.785 1.00 91.81 352 LEU A N 1
ATOM 2763 C CA . LEU A 1 352 ? -20.106 6.033 18.865 1.00 91.81 352 LEU A CA 1
ATOM 2764 C C . LEU A 1 352 ? -20.509 5.398 20.202 1.00 91.81 352 LEU A C 1
ATOM 2766 O O . LEU A 1 352 ? -21.071 4.304 20.199 1.00 91.81 352 LEU A O 1
ATOM 2770 N N . VAL A 1 353 ? -20.343 6.095 21.333 1.00 93.69 353 VAL A N 1
ATOM 2771 C CA . VAL A 1 353 ? -20.818 5.634 22.652 1.00 93.69 353 VAL A CA 1
ATOM 2772 C C . VAL A 1 353 ? -22.325 5.387 22.631 1.00 93.69 353 VAL A C 1
ATOM 2774 O O . VAL A 1 353 ? -22.785 4.348 23.108 1.00 93.69 353 VAL A O 1
ATOM 2777 N N . LYS A 1 354 ? -23.110 6.295 22.039 1.00 94.38 354 LYS A N 1
ATOM 2778 C CA . LYS A 1 354 ? -24.563 6.126 21.912 1.00 94.38 354 LYS A CA 1
ATOM 2779 C C . LYS A 1 354 ? -24.929 4.871 21.116 1.00 94.38 354 LYS A C 1
ATOM 2781 O O . LYS A 1 354 ? -25.822 4.136 21.536 1.00 94.38 354 LYS A O 1
ATOM 2786 N N . LYS A 1 355 ? -24.243 4.608 19.997 1.00 93.81 355 LYS A N 1
ATOM 2787 C CA . LYS A 1 355 ? -24.446 3.388 19.200 1.00 93.81 355 LYS A CA 1
ATOM 2788 C C . LYS A 1 355 ? -24.054 2.136 19.987 1.00 93.81 355 LYS A C 1
ATOM 2790 O O . LYS A 1 355 ? -24.827 1.187 20.032 1.00 93.81 355 LYS A O 1
ATOM 2795 N N . LEU A 1 356 ? -22.896 2.138 20.642 1.00 92.38 356 LEU A N 1
ATOM 2796 C CA . LEU A 1 356 ? -22.393 0.985 21.393 1.00 92.38 356 LEU A CA 1
ATOM 2797 C C . LEU A 1 356 ? -23.272 0.648 22.606 1.00 92.38 356 LEU A C 1
ATOM 2799 O O . LEU A 1 356 ? -23.517 -0.525 22.868 1.00 92.38 356 LEU A O 1
ATOM 2803 N N . ARG A 1 357 ? -23.835 1.652 23.289 1.00 92.62 357 ARG A N 1
ATOM 2804 C CA . ARG A 1 357 ? -24.778 1.442 24.401 1.00 92.62 357 ARG A CA 1
ATOM 2805 C C . ARG A 1 357 ? -26.087 0.775 23.994 1.00 92.62 357 ARG A C 1
ATOM 2807 O O . ARG A 1 357 ? -26.766 0.218 24.842 1.00 92.62 357 ARG A O 1
ATOM 2814 N N . ALA A 1 358 ? -26.457 0.811 22.717 1.00 90.94 358 ALA A N 1
ATOM 2815 C CA . ALA A 1 358 ? -27.620 0.070 22.240 1.00 90.94 358 ALA A CA 1
ATOM 2816 C C . ALA A 1 358 ? -27.338 -1.442 22.063 1.00 90.94 358 ALA A C 1
ATOM 2818 O O . ALA A 1 358 ? -28.280 -2.208 21.869 1.00 90.94 358 ALA A O 1
ATOM 2819 N N . VAL A 1 359 ? -26.069 -1.879 22.144 1.00 86.25 359 VAL A N 1
ATOM 2820 C CA . VAL A 1 359 ? -25.667 -3.302 22.213 1.00 86.25 359 VAL A CA 1
ATOM 2821 C C . VAL A 1 359 ? -25.805 -3.843 23.643 1.00 86.25 359 VAL A C 1
ATOM 2823 O O . VAL A 1 359 ? -26.087 -5.027 23.850 1.00 86.25 359 VAL A O 1
ATOM 2826 N N . THR A 1 360 ? -25.525 -2.987 24.628 1.00 69.69 360 THR A N 1
ATOM 2827 C CA . THR A 1 360 ? -25.314 -3.332 26.042 1.00 69.69 360 THR A CA 1
ATOM 2828 C C . THR A 1 360 ? -26.607 -3.294 26.830 1.00 69.69 360 THR A C 1
ATOM 2830 O O . THR A 1 360 ? -26.848 -4.265 27.592 1.00 69.69 360 THR A O 1
#

Secondary structure (DSSP, 8-state):
--TTS--HHHHHHHHHHHHHHHHH--S-----PPPPHHHHHHHHHHHHHHHHHH-HHHHHHHHHHHHHHHHHSGGG--HHHHHHHHHHHHHHHHHHTSHHHHHHHHHTTHHHHHHHHHT-TT-HHHHHHHHHHHHHHHTT-HHHHHHHHHTTHHHHHHHHHH-TTS-HHHHHHHHHHHHHHHHTTTTTTSHHHHSSS----------SSHHHHHHHHHTTSS---S-STTHHHHHHHHHHHHHHTTHHHHHHHHHHH-SSHHHHHHHHHHHHHHHHTTTT-HHHHHHHHHHHHHHHHHHHHHHGGG-HHHHHHHHHHHHHHS-GGGS-HHHHHHHHHHHHH--S--TTHHHHHHHHHTT-